Protein AF-A0A6N6KJ62-F1 (afdb_monomer_lite)

Radius of gyration: 20.02 Å; chains: 1; bounding box: 54×39×47 Å

Sequence (196 aa):
MNAKNGNTGNAIDALVLQYESSAKNGKTLFFDENSFLQLIDFYQHEEQLEKAIEVADQAIERYLFSTDFYLRKAELLIDAGKEKAALQTLDQTESFAPGQLDIVLLKAEALTYMDKGSEALELLWEATSVANKSELGNLYLVESLVYEFNQDYEKMFQVLKHAVILDPKNDEILERTWWRWNCPENTNKASLYTKR

Foldseek 3Di:
DDDDPPPVVVVLVVLVVVVVVCVVPVDDDDDDPVSLVSQLVVCVVVVVLVVSLVSLVVSCVVVVLPLVSLLSNLVSCLVVVNLVVSLVSLVVNCVRVNDDLSSLLSNLSSCLSVVNLVVSVVSLVVQVVVDDLVSLLSSLLSNLVSCVSVVVLVVSQVSLVSSCVSPVPPVSSVVSNVCSCPPPVCVVVVVVVVPD

Secondary structure (DSSP, 8-state):
---SHHHHHHHHHHHHHHHHHHHHHT------HHHHHHHHHHHHHTT-HHHHHHHHHHHHHHSTT-HHHHHHHHHHHHHTT-HHHHHHHHHHHHHHSTT-HHHHHHHHHHHHHTT-HHHHHHHHHHHHTT--HHHHHHHHHHHHHHHHHTT-HHHHHHHHHHHHHH-TT-HHHHHHHHHHHHSHHHHHHHHHHS--

pLDDT: mean 84.03, std 15.83, range [36.34, 97.94]

Structure (mmCIF, N/CA/C/O backbone):
data_AF-A0A6N6KJ62-F1
#
_entry.id   AF-A0A6N6KJ62-F1
#
loop_
_atom_site.group_PDB
_atom_site.id
_atom_site.type_symbol
_atom_site.label_atom_id
_atom_site.label_alt_id
_atom_site.label_comp_id
_atom_site.label_asym_id
_atom_site.label_entity_id
_atom_site.label_seq_id
_atom_site.pdbx_PDB_ins_code
_atom_site.Cartn_x
_atom_site.Cartn_y
_atom_site.Cartn_z
_atom_site.occupancy
_atom_site.B_iso_or_equiv
_atom_site.auth_seq_id
_atom_site.auth_comp_id
_atom_site.auth_asym_id
_atom_site.auth_atom_id
_atom_site.pdbx_PDB_model_num
ATOM 1 N N . MET A 1 1 ? 21.725 -14.989 23.576 1.00 36.34 1 MET A N 1
ATOM 2 C CA . MET A 1 1 ? 21.227 -13.721 24.150 1.00 36.34 1 MET A CA 1
ATOM 3 C C . MET A 1 1 ? 19.858 -13.454 23.537 1.00 36.34 1 MET A C 1
ATOM 5 O O . MET A 1 1 ? 19.816 -13.024 22.401 1.00 36.34 1 MET A O 1
ATOM 9 N N . ASN A 1 2 ? 18.762 -13.793 24.222 1.00 39.59 2 ASN A N 1
ATOM 10 C CA . ASN A 1 2 ? 17.396 -13.518 23.755 1.00 39.59 2 ASN A CA 1
ATOM 11 C C . ASN A 1 2 ? 16.552 -13.122 24.970 1.00 39.59 2 ASN A C 1
ATOM 13 O O . ASN A 1 2 ? 16.065 -13.975 25.701 1.00 39.59 2 ASN A O 1
ATOM 17 N N . ALA A 1 3 ? 16.472 -11.818 25.232 1.00 39.12 3 ALA A N 1
ATOM 18 C CA . ALA A 1 3 ? 15.714 -11.249 26.348 1.00 39.12 3 ALA A CA 1
ATOM 19 C C . ALA A 1 3 ? 15.009 -9.937 25.953 1.00 39.12 3 ALA A C 1
ATOM 21 O O . ALA A 1 3 ? 14.819 -9.064 26.792 1.00 39.12 3 ALA A O 1
ATOM 22 N N . LYS A 1 4 ? 14.650 -9.770 24.669 1.00 44.81 4 LYS A N 1
ATOM 23 C CA . LYS A 1 4 ? 13.866 -8.612 24.199 1.00 44.81 4 LYS A CA 1
ATOM 24 C C . LYS A 1 4 ? 12.448 -8.947 23.714 1.00 44.81 4 LYS A C 1
ATOM 26 O O . LYS A 1 4 ? 11.602 -8.068 23.783 1.00 44.81 4 LYS A O 1
ATOM 31 N N . ASN A 1 5 ? 12.142 -10.200 23.364 1.00 45.00 5 ASN A N 1
ATOM 32 C CA . ASN A 1 5 ? 10.816 -10.560 22.826 1.00 45.00 5 ASN A CA 1
ATOM 33 C C . ASN A 1 5 ? 9.723 -10.811 23.881 1.00 45.00 5 ASN A C 1
ATOM 35 O O . ASN A 1 5 ? 8.564 -10.961 23.522 1.00 45.00 5 ASN A O 1
ATOM 39 N N . GLY A 1 6 ? 10.053 -10.851 25.176 1.00 41.66 6 GLY A N 1
ATOM 40 C CA . GLY A 1 6 ? 9.065 -11.139 26.229 1.00 41.66 6 GLY A CA 1
ATOM 41 C C . GLY A 1 6 ? 8.271 -9.927 26.732 1.00 41.66 6 GLY A C 1
ATOM 42 O O . GLY A 1 6 ? 7.256 -10.107 27.395 1.00 41.66 6 GLY A O 1
ATOM 43 N N . ASN A 1 7 ? 8.729 -8.699 26.459 1.00 53.38 7 ASN A N 1
ATOM 44 C CA . ASN A 1 7 ? 8.107 -7.487 27.010 1.00 53.38 7 ASN A CA 1
ATOM 45 C C . ASN A 1 7 ? 7.198 -6.770 26.001 1.00 53.38 7 ASN A C 1
ATOM 47 O O . ASN A 1 7 ? 6.188 -6.197 26.388 1.00 53.38 7 ASN A O 1
ATOM 51 N N . THR A 1 8 ? 7.531 -6.821 24.709 1.00 57.25 8 THR A N 1
ATOM 52 C CA . THR A 1 8 ? 6.726 -6.221 23.634 1.00 57.25 8 THR A CA 1
ATOM 53 C C . THR A 1 8 ? 5.498 -7.058 23.285 1.00 57.25 8 THR A C 1
ATOM 55 O O . THR A 1 8 ? 4.434 -6.476 23.118 1.00 57.25 8 THR A O 1
ATOM 58 N N . GLY A 1 9 ? 5.605 -8.396 23.273 1.00 62.22 9 GLY A N 1
ATOM 59 C CA . GLY A 1 9 ? 4.457 -9.296 23.060 1.00 62.22 9 GLY A CA 1
ATOM 60 C C . GLY A 1 9 ? 3.343 -9.084 24.091 1.00 62.22 9 GLY A C 1
ATOM 61 O O . GLY A 1 9 ? 2.203 -8.817 23.743 1.00 62.22 9 GLY A O 1
ATOM 62 N N . ASN A 1 10 ? 3.701 -9.025 25.377 1.00 72.62 10 ASN A N 1
ATOM 63 C CA . ASN A 1 10 ? 2.729 -8.749 26.441 1.00 72.62 10 ASN A CA 1
ATOM 64 C C . ASN A 1 10 ? 2.096 -7.346 26.351 1.00 72.62 10 ASN A C 1
ATOM 66 O O . ASN A 1 10 ? 0.983 -7.145 26.834 1.00 72.62 10 ASN A O 1
ATOM 70 N N . ALA A 1 11 ? 2.806 -6.364 25.785 1.00 81.06 11 ALA A N 1
ATOM 71 C CA . ALA A 1 11 ? 2.300 -5.000 25.651 1.00 81.06 11 ALA A CA 1
ATOM 72 C C . ALA A 1 11 ? 1.290 -4.876 24.501 1.00 81.06 11 ALA A C 1
ATOM 74 O O . ALA A 1 11 ? 0.258 -4.230 24.684 1.00 81.06 11 ALA A O 1
ATOM 75 N N . ILE A 1 12 ? 1.552 -5.523 23.356 1.00 87.44 12 ILE A N 1
ATOM 76 C CA . ILE A 1 12 ? 0.602 -5.538 22.238 1.00 87.44 12 ILE A CA 1
ATOM 77 C C . ILE A 1 12 ? -0.649 -6.350 22.585 1.00 87.44 12 ILE A C 1
ATOM 79 O O . ILE A 1 12 ? -1.754 -5.876 22.344 1.00 87.44 12 ILE A O 1
ATOM 83 N N . ASP A 1 13 ? -0.507 -7.485 23.276 1.00 87.12 13 ASP A N 1
ATOM 84 C CA . ASP A 1 13 ? -1.650 -8.294 23.717 1.00 87.12 13 ASP A CA 1
ATOM 85 C C . ASP A 1 13 ? -2.581 -7.501 24.648 1.00 87.12 13 ASP A C 1
ATOM 87 O O . ASP A 1 13 ? -3.808 -7.543 24.520 1.00 87.12 13 ASP A O 1
ATOM 91 N N . ALA A 1 14 ? -2.007 -6.724 25.575 1.00 87.44 14 ALA A N 1
ATOM 92 C CA . ALA A 1 14 ? -2.778 -5.845 26.449 1.00 87.44 14 ALA A CA 1
ATOM 93 C C . ALA A 1 14 ? -3.513 -4.748 25.661 1.00 87.44 14 ALA A C 1
ATOM 95 O O . ALA A 1 14 ? -4.670 -4.445 25.966 1.00 87.44 14 ALA A O 1
ATOM 96 N N . LEU A 1 15 ? -2.863 -4.181 24.639 1.00 87.31 15 LEU A N 1
ATOM 97 C CA . LEU A 1 15 ? -3.441 -3.153 23.777 1.00 87.31 15 LEU A CA 1
ATOM 98 C C . LEU A 1 15 ? -4.599 -3.704 22.933 1.00 87.31 15 LEU A C 1
ATOM 100 O O . LEU A 1 15 ? -5.655 -3.076 22.857 1.00 87.31 15 LEU A O 1
ATOM 104 N N . VAL A 1 16 ? -4.442 -4.903 22.370 1.00 89.19 16 VAL A N 1
ATOM 105 C CA . VAL A 1 16 ? -5.483 -5.609 21.609 1.00 89.19 16 VAL A CA 1
ATOM 106 C C . VAL A 1 16 ? -6.683 -5.919 22.502 1.00 89.19 16 VAL A C 1
ATOM 108 O O . VAL A 1 16 ? -7.815 -5.585 22.152 1.00 89.19 16 VAL A O 1
ATOM 111 N N . LEU A 1 17 ? -6.458 -6.467 23.702 1.00 87.12 17 LEU A N 1
ATOM 112 C CA . LEU A 1 17 ? -7.532 -6.725 24.668 1.00 87.12 17 LEU A CA 1
ATOM 113 C C . LEU A 1 17 ? -8.275 -5.445 25.061 1.00 87.12 17 LEU A C 1
ATOM 115 O O . LEU A 1 17 ? -9.504 -5.448 25.198 1.00 87.12 17 LEU A O 1
ATOM 119 N N . GLN A 1 18 ? -7.540 -4.347 25.248 1.00 86.38 18 GLN A N 1
ATOM 120 C CA . GLN A 1 18 ? -8.117 -3.043 25.543 1.00 86.38 18 GLN A CA 1
ATOM 121 C C . GLN A 1 18 ? -8.971 -2.543 24.372 1.00 86.38 18 GLN A C 1
ATOM 123 O O . GLN A 1 18 ? -10.106 -2.119 24.601 1.00 86.38 18 GLN A O 1
ATOM 128 N N . TYR A 1 19 ? -8.465 -2.652 23.142 1.00 86.81 19 TYR A N 1
ATOM 129 C CA . TYR A 1 19 ? -9.161 -2.270 21.916 1.00 86.81 19 TYR A CA 1
ATOM 130 C C . TYR A 1 19 ? -10.463 -3.059 21.717 1.00 86.81 19 TYR A C 1
ATOM 132 O O . TYR A 1 19 ? -11.542 -2.464 21.608 1.00 86.81 19 TYR A O 1
ATOM 140 N N . GLU A 1 20 ? -10.404 -4.392 21.783 1.00 85.94 20 GLU A N 1
ATOM 141 C CA . GLU A 1 20 ? -11.585 -5.252 21.644 1.00 85.94 20 GLU A CA 1
ATOM 142 C C . GLU A 1 20 ? -12.624 -4.985 22.745 1.00 85.94 20 GLU A C 1
ATOM 144 O O . GLU A 1 20 ? -13.837 -5.029 22.511 1.00 85.94 20 GLU A O 1
ATOM 149 N N . SER A 1 21 ? -12.159 -4.667 23.956 1.00 84.62 21 SER A N 1
ATOM 150 C CA . SER A 1 21 ? -13.029 -4.305 25.076 1.00 84.62 21 SER A CA 1
ATOM 151 C C . SER A 1 21 ? -13.692 -2.940 24.882 1.00 84.62 21 SER A C 1
ATOM 153 O O . SER A 1 21 ? -14.857 -2.786 25.260 1.00 84.62 21 SER A O 1
ATOM 155 N N . SER A 1 22 ? -13.005 -1.945 24.306 1.00 80.19 22 SER A N 1
ATOM 156 C CA . SER A 1 22 ? -13.632 -0.659 23.957 1.00 80.19 22 SER A CA 1
ATOM 157 C C . SER A 1 22 ? -14.668 -0.801 22.858 1.00 80.19 22 SER A C 1
ATOM 159 O O . SER A 1 22 ? -15.766 -0.264 23.014 1.00 80.19 22 SER A O 1
ATOM 161 N N . ALA A 1 23 ? -14.357 -1.565 21.808 1.00 72.81 23 ALA A N 1
ATOM 162 C CA . ALA A 1 23 ? -15.266 -1.795 20.691 1.00 72.81 23 ALA A CA 1
ATOM 163 C C . ALA A 1 23 ? -16.578 -2.446 21.166 1.00 72.81 23 ALA A C 1
ATOM 165 O O . ALA A 1 23 ? -17.663 -2.019 20.781 1.00 72.81 23 ALA A O 1
ATOM 166 N N . LYS A 1 24 ? -16.498 -3.418 22.089 1.00 72.94 24 LYS A N 1
ATOM 167 C CA . LYS A 1 24 ? -17.677 -4.100 22.656 1.00 72.94 24 LYS A CA 1
ATOM 168 C C . LYS A 1 24 ? -18.489 -3.248 23.632 1.00 72.94 24 LYS A C 1
ATOM 170 O O . LYS A 1 24 ? -19.704 -3.401 23.705 1.00 72.94 24 LYS A O 1
ATOM 175 N N . ASN A 1 25 ? -17.836 -2.384 24.410 1.00 66.12 25 ASN A N 1
ATOM 176 C CA . ASN A 1 25 ? -18.491 -1.639 25.491 1.00 66.12 25 ASN A CA 1
ATOM 177 C C . ASN A 1 25 ? -18.915 -0.214 25.098 1.00 66.12 25 ASN A C 1
ATOM 179 O O . ASN A 1 25 ? -19.456 0.501 25.942 1.00 66.12 25 ASN A O 1
ATOM 183 N N . GLY A 1 26 ? -18.632 0.225 23.864 1.00 59.97 26 GLY A N 1
ATOM 184 C CA . GLY A 1 26 ? -18.934 1.581 23.388 1.00 59.97 26 GLY A CA 1
ATOM 185 C C . GLY A 1 26 ? -18.231 2.687 24.185 1.00 59.97 26 GLY A C 1
ATOM 186 O O . GLY A 1 26 ? -18.656 3.841 24.156 1.00 59.97 26 GLY A O 1
ATOM 187 N N . LYS A 1 27 ? -17.181 2.350 24.947 1.00 58.91 27 LYS A N 1
ATOM 188 C CA . LYS A 1 27 ? -16.389 3.330 25.695 1.00 58.91 27 LYS A CA 1
ATOM 189 C C . LYS A 1 27 ? -15.360 3.943 24.758 1.00 58.91 27 LYS A C 1
ATOM 191 O O . LYS A 1 27 ? -14.507 3.229 24.242 1.00 58.91 27 LYS A O 1
ATOM 196 N N . THR A 1 28 ? -15.405 5.264 24.610 1.00 56.22 28 THR A N 1
ATOM 197 C CA . THR A 1 28 ? -14.386 6.043 23.902 1.00 56.22 28 THR A CA 1
ATOM 198 C C . THR A 1 28 ? -13.072 5.965 24.680 1.00 56.22 28 THR A C 1
ATOM 200 O O . THR A 1 28 ? -12.855 6.710 25.636 1.00 56.22 28 THR A O 1
ATOM 203 N N . LEU A 1 29 ? -12.216 5.009 24.326 1.00 62.75 29 LEU A N 1
ATOM 204 C CA . LEU A 1 29 ? -10.832 4.994 24.780 1.00 62.75 29 LEU A CA 1
ATOM 205 C C . LEU A 1 29 ? -10.019 5.888 23.848 1.00 62.75 29 LEU A C 1
ATOM 207 O O . LEU A 1 29 ? -10.140 5.815 22.628 1.00 62.75 29 LEU A O 1
ATOM 211 N N . PHE A 1 30 ? -9.225 6.771 24.446 1.00 69.38 30 PHE A N 1
ATOM 212 C CA . PHE A 1 30 ? -8.303 7.623 23.712 1.00 69.38 30 PHE A CA 1
ATOM 213 C C . PHE A 1 30 ? -7.034 6.819 23.446 1.00 69.38 30 PHE A C 1
ATOM 215 O O . PHE A 1 30 ? -6.177 6.713 24.321 1.00 69.38 30 PHE A O 1
ATOM 222 N N . PHE A 1 31 ? -6.956 6.223 22.262 1.00 82.88 31 PHE A N 1
ATOM 223 C CA . PHE A 1 31 ? -5.707 5.694 21.729 1.00 82.88 31 PHE A CA 1
ATOM 224 C C . PHE A 1 31 ? -4.908 6.844 21.114 1.00 82.88 31 PHE A C 1
ATOM 226 O O . PHE A 1 31 ? -5.491 7.762 20.529 1.00 82.88 31 PHE A O 1
ATOM 233 N N . ASP A 1 32 ? -3.593 6.824 21.310 1.00 88.12 32 ASP A N 1
ATOM 234 C CA . ASP A 1 32 ? -2.677 7.719 20.610 1.00 88.12 32 ASP A CA 1
ATOM 235 C C . ASP A 1 32 ? -2.346 7.170 19.213 1.00 88.12 32 ASP A C 1
ATOM 237 O O . ASP A 1 32 ? -2.700 6.040 18.868 1.00 88.12 32 ASP A O 1
ATOM 241 N N . GLU A 1 33 ? -1.668 7.975 18.393 1.00 89.00 33 GLU A N 1
ATOM 242 C CA . GLU A 1 33 ? -1.335 7.593 17.016 1.00 89.00 33 GLU A CA 1
ATOM 243 C C . GLU A 1 33 ? -0.492 6.311 16.969 1.00 89.00 33 GLU A C 1
ATOM 245 O O . GLU A 1 33 ? -0.770 5.410 16.181 1.00 89.00 33 GLU A O 1
ATOM 250 N N . ASN A 1 34 ? 0.481 6.180 17.876 1.00 90.69 34 ASN A N 1
ATOM 251 C CA . ASN A 1 34 ? 1.342 5.002 17.948 1.00 90.69 34 ASN A CA 1
ATOM 252 C C . ASN A 1 34 ? 0.564 3.729 18.317 1.00 90.69 34 ASN A C 1
ATOM 254 O O . ASN A 1 34 ? 0.848 2.668 17.770 1.00 90.69 34 ASN A O 1
ATOM 258 N N . SER A 1 35 ? -0.427 3.816 19.208 1.00 91.44 35 SER A N 1
ATOM 259 C CA . SER A 1 35 ? -1.291 2.678 19.541 1.00 91.44 35 SER A CA 1
ATOM 260 C C . SER A 1 35 ? -2.099 2.210 18.334 1.00 91.44 35 SER A C 1
ATOM 262 O O . SER A 1 35 ? -2.229 1.008 18.119 1.00 91.44 35 SER A O 1
ATOM 264 N N . PHE A 1 36 ? -2.623 3.140 17.528 1.00 92.75 36 PHE A N 1
ATOM 265 C CA . PHE A 1 36 ? -3.330 2.782 16.297 1.00 92.75 36 PHE A CA 1
ATOM 266 C C . PHE A 1 36 ? -2.407 2.090 15.295 1.00 92.75 36 PHE A C 1
ATOM 268 O O . PHE A 1 36 ? -2.780 1.045 14.771 1.00 92.75 36 PHE A O 1
ATOM 275 N N . LEU A 1 37 ? -1.198 2.617 15.080 1.00 92.44 37 LEU A N 1
ATOM 276 C CA . LEU A 1 37 ? -0.212 1.987 14.196 1.00 92.44 37 LEU A CA 1
ATOM 277 C C . LEU A 1 37 ? 0.152 0.575 14.674 1.00 92.44 37 LEU A C 1
ATOM 279 O O . LEU A 1 37 ? 0.114 -0.364 13.892 1.00 92.44 37 LEU A O 1
ATOM 283 N N . GLN A 1 38 ? 0.397 0.397 15.974 1.00 93.00 38 GLN A N 1
ATOM 284 C CA . GLN A 1 38 ? 0.694 -0.918 16.548 1.00 93.00 38 GLN A CA 1
ATOM 285 C C . GLN A 1 38 ? -0.454 -1.920 16.381 1.00 93.00 38 GLN A C 1
ATOM 287 O O . GLN A 1 38 ? -0.207 -3.097 16.131 1.00 93.00 38 GLN A O 1
ATOM 292 N N . LEU A 1 39 ? -1.703 -1.471 16.529 1.00 93.00 39 LEU A N 1
ATOM 293 C CA . LEU A 1 39 ? -2.877 -2.312 16.304 1.00 93.00 39 LEU A CA 1
ATOM 294 C C . LEU A 1 39 ? -3.030 -2.684 14.825 1.00 93.00 39 LEU A C 1
ATOM 296 O O . LEU A 1 39 ? -3.333 -3.838 14.534 1.00 93.00 39 LEU A O 1
ATOM 300 N N . ILE A 1 40 ? -2.805 -1.737 13.909 1.00 94.50 40 ILE A N 1
ATOM 301 C CA . ILE A 1 40 ? -2.810 -1.991 12.462 1.00 94.50 40 ILE A CA 1
ATOM 302 C C . ILE A 1 40 ? -1.764 -3.053 12.116 1.00 94.50 40 ILE A C 1
ATOM 304 O O . ILE A 1 40 ? -2.127 -4.090 11.562 1.00 94.50 40 ILE A O 1
ATOM 308 N N . ASP A 1 41 ? -0.510 -2.834 12.519 1.00 93.94 41 ASP A N 1
ATOM 309 C CA . ASP A 1 41 ? 0.603 -3.748 12.249 1.00 93.94 41 ASP A CA 1
ATOM 310 C C . ASP A 1 41 ? 0.324 -5.149 12.823 1.00 93.94 41 ASP A C 1
ATOM 312 O O . ASP A 1 41 ? 0.597 -6.161 12.179 1.00 93.94 41 ASP A O 1
ATOM 316 N N . PHE A 1 42 ? -0.265 -5.226 14.024 1.00 94.25 42 PHE A N 1
ATOM 317 C CA . PHE A 1 42 ? -0.645 -6.493 14.650 1.00 94.25 42 PHE A CA 1
ATOM 318 C C . PHE A 1 42 ? -1.704 -7.246 13.838 1.00 94.25 42 PHE A C 1
ATOM 320 O O . PHE A 1 42 ? -1.513 -8.418 13.521 1.00 94.25 42 PHE A O 1
ATOM 327 N N . TYR A 1 43 ? -2.817 -6.597 13.483 1.00 93.75 43 TYR A N 1
ATOM 328 C CA . TYR A 1 43 ? -3.873 -7.270 12.724 1.00 93.75 43 TYR A CA 1
ATOM 329 C C . TYR A 1 43 ? -3.440 -7.613 11.299 1.00 93.75 43 TYR A C 1
ATOM 331 O O . TYR A 1 43 ? -3.879 -8.637 10.781 1.00 93.75 43 TYR A O 1
ATOM 339 N N . GLN A 1 44 ? -2.569 -6.807 10.685 1.00 93.06 44 GLN A N 1
ATOM 340 C CA . GLN A 1 44 ? -1.963 -7.132 9.395 1.00 93.06 44 GLN A CA 1
ATOM 341 C C . GLN A 1 44 ? -1.071 -8.374 9.505 1.00 93.06 44 GLN A C 1
ATOM 343 O O . GLN A 1 44 ? -1.192 -9.282 8.687 1.00 93.06 44 GLN A O 1
ATOM 348 N N . HIS A 1 45 ? -0.230 -8.460 10.543 1.00 93.25 45 HIS A N 1
ATOM 349 C CA . HIS A 1 45 ? 0.632 -9.622 10.779 1.00 93.25 45 HIS A CA 1
ATOM 350 C C . HIS A 1 45 ? -0.158 -10.914 11.033 1.00 93.25 45 HIS A C 1
ATOM 352 O O . HIS A 1 45 ? 0.252 -11.984 10.594 1.00 93.25 45 HIS A O 1
ATOM 358 N N . GLU A 1 46 ? -1.308 -10.812 11.701 1.00 92.81 46 GLU A N 1
ATOM 359 C CA . GLU A 1 46 ? -2.233 -11.927 11.943 1.00 92.81 46 GLU A CA 1
ATOM 360 C C . GLU A 1 46 ? -3.154 -12.231 10.739 1.00 92.81 46 GLU A C 1
ATOM 362 O O . GLU A 1 46 ? -4.129 -12.970 10.890 1.00 92.81 46 GLU A O 1
ATOM 367 N N . GLU A 1 47 ? -2.894 -11.639 9.564 1.00 92.56 47 GLU A N 1
ATOM 368 C CA . GLU A 1 47 ? -3.682 -11.770 8.323 1.00 92.56 47 GLU A CA 1
ATOM 369 C C . GLU A 1 47 ? -5.172 -11.382 8.476 1.00 92.56 47 GLU A C 1
ATOM 371 O O . GLU A 1 47 ? -6.030 -11.741 7.669 1.00 92.56 47 GLU A O 1
ATOM 376 N N . GLN A 1 48 ? -5.509 -10.601 9.506 1.00 94.50 48 GLN A N 1
ATOM 377 C CA . GLN A 1 48 ? -6.859 -10.101 9.780 1.00 94.50 48 GLN A CA 1
ATOM 378 C C . GLN A 1 48 ? -7.067 -8.733 9.118 1.00 94.50 48 GLN A C 1
ATOM 380 O O . GLN A 1 48 ? -7.336 -7.732 9.790 1.00 94.50 48 GLN A O 1
ATOM 385 N N . LEU A 1 49 ? -6.959 -8.696 7.787 1.00 94.44 49 LEU A N 1
ATOM 386 C CA . LEU A 1 49 ? -6.962 -7.461 6.993 1.00 94.44 49 LEU A CA 1
ATOM 387 C C . LEU A 1 49 ? -8.218 -6.607 7.209 1.00 94.44 49 LEU A C 1
ATOM 389 O O . LEU A 1 49 ? -8.111 -5.395 7.372 1.00 94.44 49 LEU A O 1
ATOM 393 N N . GLU A 1 50 ? -9.407 -7.210 7.290 1.00 95.12 50 GLU A N 1
ATOM 394 C CA . GLU A 1 50 ? -10.645 -6.473 7.579 1.00 95.12 50 GLU A CA 1
ATOM 395 C C . GLU A 1 50 ? -10.572 -5.709 8.904 1.00 95.12 50 GLU A C 1
ATOM 397 O O . GLU A 1 50 ? -10.961 -4.544 8.957 1.00 95.12 50 GLU A O 1
ATOM 402 N N . LYS A 1 51 ? -10.031 -6.329 9.961 1.00 93.69 51 LYS A N 1
ATOM 403 C CA . LYS A 1 51 ? -9.877 -5.658 11.257 1.00 93.69 51 LYS A CA 1
ATOM 404 C C . LYS A 1 51 ? -8.818 -4.567 11.200 1.00 93.69 51 LYS A C 1
ATOM 406 O O . LYS A 1 51 ? -9.018 -3.509 11.785 1.00 93.69 51 LYS A O 1
ATOM 411 N N . ALA A 1 52 ? -7.711 -4.800 10.497 1.00 96.06 52 ALA A N 1
ATOM 412 C CA . ALA A 1 52 ? -6.683 -3.782 10.312 1.00 96.06 52 ALA A CA 1
ATOM 413 C C . ALA A 1 52 ? -7.260 -2.536 9.610 1.00 96.06 52 ALA A C 1
ATOM 415 O O . ALA A 1 52 ? -7.009 -1.411 10.042 1.00 96.06 52 ALA A O 1
ATOM 416 N N . ILE A 1 53 ? -8.109 -2.737 8.594 1.00 96.38 53 ILE A N 1
ATOM 417 C CA . ILE A 1 53 ? -8.821 -1.655 7.897 1.00 96.38 53 ILE A CA 1
ATOM 418 C C . ILE A 1 53 ? -9.788 -0.936 8.848 1.00 96.38 53 ILE A C 1
ATOM 420 O O . ILE A 1 53 ? -9.797 0.291 8.872 1.00 96.38 53 ILE A O 1
ATOM 424 N N . GLU A 1 54 ? -10.551 -1.661 9.674 1.00 94.19 54 GLU A N 1
ATOM 425 C CA . GLU A 1 54 ? -11.439 -1.054 10.681 1.00 94.19 54 GLU A CA 1
ATOM 426 C C . GLU A 1 54 ? -10.673 -0.190 11.698 1.00 94.19 54 GLU A C 1
ATOM 428 O O . GLU A 1 54 ? -11.133 0.890 12.077 1.00 94.19 54 GLU A O 1
ATOM 433 N N . VAL A 1 55 ? -9.494 -0.641 12.139 1.00 93.69 55 VAL A N 1
ATOM 434 C CA . VAL A 1 55 ? -8.619 0.139 13.026 1.00 93.69 55 VAL A CA 1
ATOM 435 C C . VAL A 1 55 ? -8.114 1.394 12.312 1.00 93.69 55 VAL A C 1
ATOM 437 O O . VAL A 1 55 ? -8.140 2.474 12.904 1.00 93.69 55 VAL A O 1
ATOM 440 N N . ALA A 1 56 ? -7.694 1.277 11.050 1.00 94.75 56 ALA A N 1
ATOM 441 C CA . ALA A 1 56 ? -7.245 2.414 10.252 1.00 94.75 56 ALA A CA 1
ATOM 442 C C . ALA A 1 56 ? -8.371 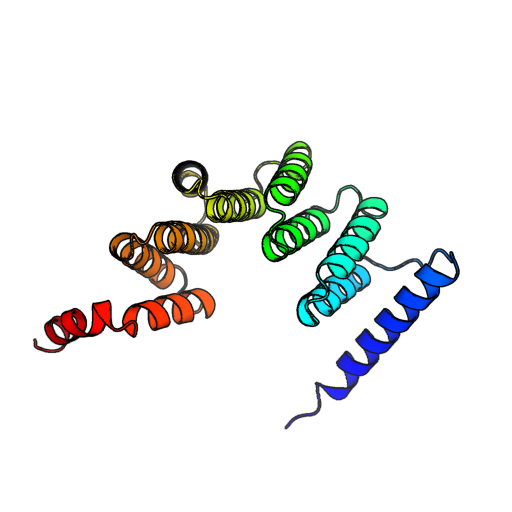3.437 10.020 1.00 94.75 56 ALA A C 1
ATOM 444 O O . ALA A 1 56 ? -8.139 4.638 10.144 1.00 94.75 56 ALA A O 1
ATOM 445 N N . ASP A 1 57 ? -9.603 2.986 9.778 1.00 94.31 57 ASP A N 1
ATOM 446 C CA . ASP A 1 57 ? -10.777 3.857 9.661 1.00 94.31 57 ASP A CA 1
ATOM 447 C C . ASP A 1 57 ? -11.038 4.641 10.954 1.00 94.31 57 ASP A C 1
ATOM 449 O O . ASP A 1 57 ? -11.211 5.860 10.918 1.00 94.31 57 ASP A O 1
ATOM 453 N N . GLN A 1 58 ? -10.976 3.977 12.112 1.00 91.94 58 GLN A N 1
ATOM 454 C CA . GLN A 1 58 ? -11.112 4.648 13.410 1.00 91.94 58 GLN A CA 1
ATOM 455 C C . GLN A 1 58 ? -9.976 5.645 13.673 1.00 91.94 58 GLN A C 1
ATOM 457 O O . GLN A 1 58 ? -10.204 6.718 14.243 1.00 91.94 58 GLN A O 1
ATOM 462 N N . ALA A 1 59 ? -8.753 5.318 13.248 1.00 91.75 59 ALA A N 1
ATOM 463 C CA . ALA A 1 59 ? -7.622 6.230 13.336 1.00 91.75 59 ALA A CA 1
ATOM 464 C C . ALA A 1 59 ? -7.845 7.472 12.459 1.00 91.75 59 ALA A C 1
ATOM 466 O O . ALA A 1 59 ? -7.642 8.588 12.931 1.00 91.75 59 ALA A O 1
ATOM 467 N N . ILE A 1 60 ? -8.348 7.307 11.231 1.00 93.12 60 ILE A N 1
ATOM 468 C CA . ILE A 1 60 ? -8.677 8.407 10.310 1.00 93.12 60 ILE A CA 1
ATOM 469 C C . ILE A 1 60 ? -9.792 9.297 10.872 1.00 93.12 60 ILE A C 1
ATOM 471 O O . ILE A 1 60 ? -9.675 10.521 10.828 1.00 93.12 60 ILE A O 1
ATOM 475 N N . GLU A 1 61 ? -10.849 8.725 11.455 1.00 91.44 61 GLU A N 1
ATOM 476 C CA . GLU A 1 61 ? -11.918 9.507 12.098 1.00 91.44 61 GLU A CA 1
ATOM 477 C C . GLU A 1 61 ? -11.378 10.414 13.213 1.00 91.44 61 GLU A C 1
ATOM 479 O O . GLU A 1 61 ? -11.879 11.523 13.436 1.00 91.44 61 GLU A O 1
ATOM 484 N N . ARG A 1 62 ? -10.334 9.958 13.914 1.00 88.81 62 ARG A N 1
ATOM 485 C CA . ARG A 1 62 ? -9.703 10.706 15.002 1.00 88.81 62 ARG A CA 1
ATOM 486 C C . ARG A 1 62 ? -8.641 11.692 14.514 1.00 88.81 62 ARG A C 1
ATOM 488 O O . ARG A 1 62 ? -8.562 12.802 15.048 1.00 88.81 62 ARG A O 1
ATOM 495 N N . TYR A 1 63 ? -7.851 11.283 13.529 1.00 89.06 63 TYR A N 1
ATOM 496 C CA . TYR A 1 63 ? -6.672 11.958 12.993 1.00 89.06 63 TYR A CA 1
ATOM 497 C C . TYR A 1 63 ? -6.861 12.250 11.499 1.00 89.06 63 TYR A C 1
ATOM 499 O O . TYR A 1 63 ? -6.070 11.837 10.657 1.00 89.06 63 TYR A O 1
ATOM 507 N N . LEU A 1 64 ? -7.913 13.013 11.187 1.00 85.88 64 LEU A N 1
ATOM 508 C CA . LEU A 1 64 ? -8.429 13.278 9.833 1.00 85.88 64 LEU A CA 1
ATOM 509 C C . LEU A 1 64 ? -7.393 13.722 8.789 1.00 85.88 64 LEU A C 1
ATOM 511 O O . LEU A 1 64 ? -7.628 13.524 7.599 1.00 85.88 64 LEU A O 1
ATOM 515 N N . PHE A 1 65 ? -6.285 14.328 9.219 1.00 83.81 65 PHE A N 1
ATOM 516 C CA . PHE A 1 65 ? -5.234 14.874 8.352 1.00 83.81 65 PHE A CA 1
ATOM 517 C C . PHE A 1 65 ? -3.889 14.148 8.475 1.00 83.81 65 PHE A C 1
ATOM 519 O O . PHE A 1 65 ? -2.904 14.611 7.906 1.00 83.81 65 PHE A O 1
ATOM 526 N N . SER A 1 66 ? -3.817 13.049 9.228 1.00 89.50 66 SER A N 1
ATOM 527 C CA . SER A 1 66 ? -2.603 12.236 9.281 1.00 89.50 66 SER A CA 1
ATOM 528 C C . SER A 1 66 ? -2.542 11.355 8.039 1.00 89.50 66 SER A C 1
ATOM 530 O O . SER A 1 66 ? -3.305 10.397 7.920 1.00 89.50 66 SER A O 1
ATOM 532 N N . THR A 1 67 ? -1.661 11.706 7.098 1.00 91.25 67 THR A N 1
ATOM 533 C CA . THR A 1 67 ? -1.448 10.955 5.851 1.00 91.25 67 THR A CA 1
ATOM 534 C C . THR A 1 67 ? -1.127 9.488 6.131 1.00 91.25 67 THR A C 1
ATOM 536 O O . THR A 1 67 ? -1.643 8.615 5.438 1.00 91.25 67 THR A O 1
ATOM 539 N N . ASP A 1 68 ? -0.346 9.220 7.177 1.00 92.12 68 ASP A N 1
ATOM 540 C CA . ASP A 1 68 ? 0.150 7.889 7.523 1.00 92.12 68 ASP A CA 1
ATOM 541 C C . ASP A 1 68 ? -0.990 6.869 7.647 1.00 92.12 68 ASP A C 1
ATOM 543 O O . ASP A 1 68 ? -0.906 5.781 7.085 1.00 92.12 68 ASP A O 1
ATOM 547 N N . PHE A 1 69 ? -2.109 7.225 8.292 1.00 95.00 69 PHE A N 1
ATOM 548 C CA . PHE A 1 69 ? -3.247 6.306 8.418 1.00 95.00 69 PHE A CA 1
ATOM 549 C C . PHE A 1 69 ? -3.956 6.032 7.092 1.00 95.00 69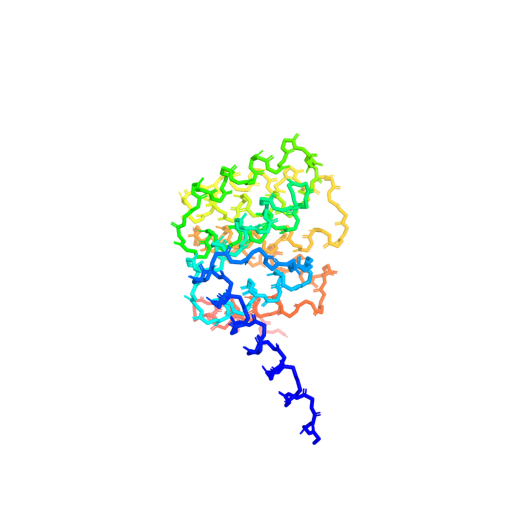 PHE A C 1
ATOM 551 O O . PHE A 1 69 ? -4.441 4.921 6.880 1.00 95.00 69 PHE A O 1
ATOM 558 N N . TYR A 1 70 ? -4.002 7.008 6.183 1.00 95.94 70 TYR A N 1
ATOM 559 C CA . TYR A 1 70 ? -4.557 6.776 4.851 1.00 95.94 70 TYR A CA 1
ATOM 560 C C . TYR A 1 70 ? -3.640 5.898 3.997 1.00 95.94 70 TYR A C 1
ATOM 562 O O . TYR A 1 70 ? -4.147 5.031 3.290 1.00 95.94 70 TYR A O 1
ATOM 570 N N . LEU A 1 71 ? -2.317 6.088 4.083 1.00 96.12 71 LEU A N 1
ATOM 571 C CA . LEU A 1 71 ? -1.338 5.240 3.393 1.00 96.12 71 LEU A CA 1
ATOM 572 C C . LEU A 1 71 ? -1.422 3.801 3.907 1.00 96.12 71 LEU A C 1
ATOM 574 O O . LEU A 1 71 ? -1.614 2.887 3.111 1.00 96.12 71 LEU A O 1
ATOM 578 N N . ARG A 1 72 ? -1.437 3.608 5.235 1.00 96.31 72 ARG A N 1
ATOM 579 C CA . ARG A 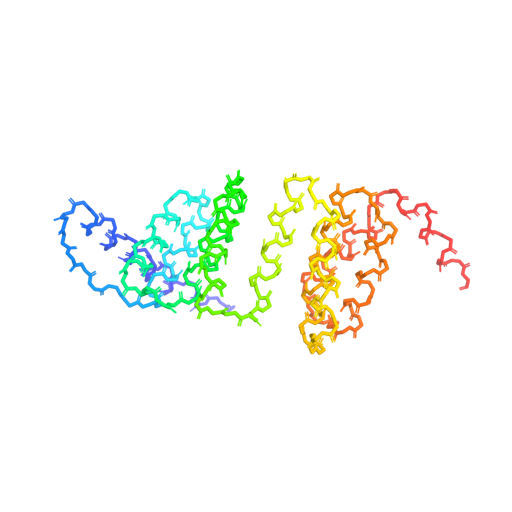1 72 ? -1.654 2.291 5.855 1.00 96.31 72 ARG A CA 1
ATOM 580 C C . ARG A 1 72 ? -2.966 1.651 5.419 1.00 96.31 72 ARG A C 1
ATOM 582 O O . ARG A 1 72 ? -2.997 0.474 5.083 1.00 96.31 72 ARG A O 1
ATOM 589 N N . LYS A 1 73 ? -4.063 2.412 5.381 1.00 97.25 73 LYS A N 1
ATOM 590 C CA . LYS A 1 73 ? -5.344 1.900 4.879 1.00 97.25 73 LYS A CA 1
ATOM 591 C C . LYS A 1 73 ? -5.249 1.476 3.411 1.00 97.25 73 LYS A C 1
ATOM 593 O O . LYS A 1 73 ? -5.811 0.447 3.050 1.00 97.25 73 LYS A O 1
ATOM 598 N N . ALA A 1 74 ? -4.584 2.260 2.566 1.00 97.62 74 ALA A N 1
ATOM 599 C CA . ALA A 1 74 ? -4.417 1.935 1.155 1.00 97.62 74 ALA A CA 1
ATOM 600 C C . ALA A 1 74 ? -3.582 0.660 0.954 1.00 97.62 74 ALA A C 1
ATOM 602 O O . ALA A 1 74 ? -4.019 -0.203 0.199 1.00 97.62 74 ALA A O 1
ATOM 603 N N . GLU A 1 75 ? -2.469 0.505 1.679 1.00 96.88 75 GLU A N 1
ATOM 604 C CA . GLU A 1 75 ? -1.663 -0.729 1.723 1.00 96.88 75 GLU A CA 1
ATOM 605 C C . GLU A 1 75 ? -2.534 -1.943 2.079 1.00 96.88 75 GLU A C 1
ATOM 607 O O . GLU A 1 75 ? -2.635 -2.890 1.306 1.00 96.88 75 GLU A O 1
ATOM 612 N N . LEU A 1 76 ? -3.280 -1.868 3.186 1.00 97.75 76 LEU A N 1
ATOM 613 C CA . LEU A 1 76 ? -4.170 -2.950 3.625 1.00 97.75 76 LEU A CA 1
ATOM 614 C C . LEU A 1 76 ? -5.278 -3.277 2.615 1.00 97.75 76 LEU A C 1
ATOM 616 O O . LEU A 1 76 ? -5.710 -4.423 2.498 1.00 97.75 76 LEU A O 1
ATOM 620 N N . LEU A 1 77 ? -5.789 -2.267 1.905 1.00 97.94 77 LEU A N 1
ATOM 621 C CA . LEU A 1 77 ? -6.789 -2.464 0.860 1.00 97.94 77 LEU A CA 1
ATOM 622 C C . LEU A 1 77 ? -6.189 -3.145 -0.371 1.00 97.94 77 LEU A C 1
ATOM 624 O O . LEU A 1 77 ? -6.881 -3.957 -0.980 1.00 97.94 77 LEU A O 1
ATOM 628 N N . ILE A 1 78 ? -4.939 -2.844 -0.727 1.00 97.12 78 ILE A N 1
ATOM 629 C CA . ILE A 1 78 ? -4.207 -3.548 -1.789 1.00 97.12 78 ILE A CA 1
ATOM 630 C C . ILE A 1 78 ? -3.986 -5.008 -1.377 1.00 97.12 78 ILE A C 1
ATOM 632 O O . ILE A 1 78 ? -4.383 -5.902 -2.122 1.00 97.12 78 ILE A O 1
ATOM 636 N N . ASP A 1 79 ? -3.487 -5.252 -0.162 1.00 95.31 79 ASP A N 1
ATOM 637 C CA . ASP A 1 79 ? -3.287 -6.602 0.387 1.00 95.31 79 ASP A CA 1
ATOM 638 C C . ASP A 1 79 ? -4.591 -7.423 0.397 1.00 95.31 79 ASP A C 1
ATOM 640 O O . ASP A 1 79 ? -4.593 -8.631 0.160 1.00 95.31 79 ASP A O 1
ATOM 644 N N . ALA A 1 80 ? -5.730 -6.762 0.630 1.00 95.50 80 ALA A N 1
ATOM 645 C CA . ALA A 1 80 ? -7.052 -7.385 0.639 1.00 95.50 80 ALA A CA 1
ATOM 646 C C . ALA A 1 80 ? -7.680 -7.569 -0.761 1.00 95.50 80 A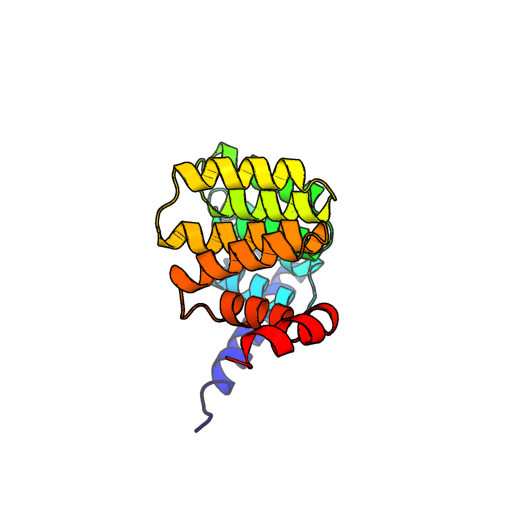LA A C 1
ATOM 648 O O . ALA A 1 80 ? -8.842 -7.982 -0.848 1.00 95.50 80 ALA A O 1
ATOM 649 N N . GLY A 1 81 ? -6.981 -7.220 -1.847 1.00 96.00 81 GLY A N 1
ATOM 650 C CA . GLY A 1 81 ? -7.507 -7.276 -3.218 1.00 96.00 81 GLY A CA 1
ATOM 651 C C . GLY A 1 81 ? -8.640 -6.274 -3.486 1.00 96.00 81 GLY A C 1
ATOM 652 O O . GLY A 1 81 ? -9.587 -6.552 -4.227 1.00 96.00 81 GLY A O 1
ATOM 653 N N . LYS A 1 82 ? -8.623 -5.131 -2.788 1.00 97.62 82 LYS A N 1
ATOM 654 C CA . LYS A 1 82 ? -9.610 -4.038 -2.865 1.00 97.62 82 LYS A CA 1
ATOM 655 C C . LYS A 1 82 ? -8.967 -2.793 -3.486 1.00 97.62 82 LYS A C 1
ATOM 657 O O . LYS A 1 82 ? -9.148 -1.675 -2.999 1.00 97.62 82 LYS A O 1
ATOM 662 N N . GLU A 1 83 ? -8.269 -2.958 -4.605 1.00 97.38 83 GLU A N 1
ATOM 663 C CA . GLU A 1 83 ? -7.434 -1.932 -5.249 1.00 97.38 83 GLU A CA 1
ATOM 664 C C . GLU A 1 83 ? -8.229 -0.672 -5.607 1.00 97.38 83 GLU A C 1
ATOM 666 O O . GLU A 1 83 ? -7.758 0.449 -5.435 1.00 97.38 83 GLU A O 1
ATOM 671 N N . LYS A 1 84 ? -9.488 -0.823 -6.038 1.00 97.38 84 LYS A N 1
ATOM 672 C CA . LYS A 1 84 ? -10.362 0.328 -6.332 1.00 97.38 84 LYS A CA 1
ATOM 673 C C . LYS A 1 84 ? -10.615 1.200 -5.103 1.00 97.38 84 LYS A C 1
ATOM 675 O O . LYS A 1 84 ? -10.672 2.420 -5.228 1.00 97.38 84 LYS A O 1
ATOM 680 N N . ALA A 1 85 ? -10.795 0.584 -3.936 1.00 97.38 85 ALA A N 1
ATOM 681 C CA . ALA A 1 85 ? -10.981 1.314 -2.688 1.00 97.38 85 ALA A CA 1
ATOM 682 C C . ALA A 1 85 ? -9.655 1.930 -2.209 1.00 97.38 85 ALA A C 1
ATOM 684 O O . ALA A 1 85 ? -9.664 3.033 -1.659 1.00 97.38 85 ALA A O 1
ATOM 685 N N . ALA A 1 86 ? -8.524 1.257 -2.460 1.00 97.75 86 ALA A N 1
ATOM 686 C CA . ALA A 1 86 ? -7.198 1.815 -2.208 1.00 97.75 86 ALA A CA 1
ATOM 687 C C . ALA A 1 86 ? -6.980 3.094 -3.030 1.00 97.75 86 ALA A C 1
ATOM 689 O O . ALA A 1 86 ? -6.682 4.137 -2.456 1.00 97.75 86 ALA A O 1
ATOM 690 N N . LEU A 1 87 ? -7.252 3.061 -4.341 1.00 97.38 87 LEU A N 1
ATOM 691 C CA . LEU A 1 87 ? -7.157 4.234 -5.218 1.00 97.38 87 LEU A CA 1
ATOM 692 C C . LEU A 1 87 ? -8.046 5.390 -4.746 1.00 97.38 87 LEU A C 1
ATOM 694 O O . LEU A 1 87 ? -7.574 6.516 -4.658 1.00 97.38 87 LEU A O 1
ATOM 698 N N . GLN A 1 88 ? -9.298 5.117 -4.362 1.00 97.25 88 GLN A N 1
ATOM 699 C CA . GLN A 1 88 ? -10.187 6.147 -3.804 1.00 97.25 88 GLN A CA 1
ATOM 700 C C . GLN A 1 88 ? -9.626 6.778 -2.525 1.00 97.25 88 GLN A C 1
ATOM 702 O O . GLN A 1 88 ? -9.722 7.991 -2.338 1.00 97.25 88 GLN A O 1
ATOM 707 N N . THR A 1 89 ? -9.038 5.958 -1.651 1.00 96.31 89 THR A N 1
ATOM 708 C CA . THR A 1 89 ? -8.398 6.428 -0.418 1.00 96.31 89 THR A CA 1
ATOM 709 C C . THR A 1 89 ? -7.194 7.314 -0.749 1.00 96.31 89 THR A C 1
ATOM 711 O O . THR A 1 89 ? -7.087 8.413 -0.214 1.00 96.31 89 THR A O 1
ATOM 714 N N . LEU A 1 90 ? -6.347 6.894 -1.691 1.00 96.50 90 LEU A N 1
ATOM 715 C CA . LEU A 1 90 ? -5.159 7.632 -2.134 1.00 96.50 90 LEU A CA 1
ATOM 716 C C . LEU A 1 90 ? -5.507 8.947 -2.847 1.00 96.50 90 LEU A C 1
ATOM 718 O O . LEU A 1 90 ? -4.851 9.959 -2.610 1.00 96.50 90 LEU A O 1
ATOM 722 N N . ASP A 1 91 ? -6.552 8.967 -3.678 1.00 95.31 91 ASP A N 1
ATOM 723 C CA . ASP A 1 91 ? -7.061 10.183 -4.327 1.00 95.31 91 ASP A CA 1
ATOM 724 C C . ASP A 1 91 ? -7.568 11.198 -3.291 1.00 95.31 91 ASP A C 1
ATOM 726 O O . ASP A 1 91 ? -7.322 12.403 -3.403 1.00 95.31 91 ASP A O 1
ATOM 730 N N . GLN A 1 92 ? -8.246 10.716 -2.244 1.00 93.69 92 GLN A N 1
ATOM 731 C CA . GLN A 1 92 ? -8.655 11.561 -1.127 1.00 93.69 92 GLN A CA 1
ATOM 732 C C . GLN A 1 92 ? -7.430 12.143 -0.414 1.00 93.69 92 GLN A C 1
ATOM 734 O O . GLN A 1 92 ? -7.401 13.347 -0.158 1.00 93.69 92 GLN A O 1
ATOM 739 N N . THR A 1 93 ? -6.419 11.325 -0.120 1.00 93.81 93 THR A N 1
ATOM 740 C CA . THR A 1 93 ? -5.179 11.767 0.533 1.00 93.81 93 THR A CA 1
ATOM 741 C C . THR A 1 93 ? -4.431 12.814 -0.280 1.00 93.81 93 THR A C 1
ATOM 743 O O . THR A 1 93 ? -4.023 13.845 0.254 1.00 93.81 93 THR A O 1
ATOM 746 N N . GLU A 1 94 ? -4.307 12.602 -1.587 1.00 93.81 94 GLU A N 1
ATOM 747 C CA . GLU A 1 94 ? -3.616 13.521 -2.490 1.00 93.81 94 GLU A CA 1
ATOM 748 C C . GLU A 1 94 ? -4.273 14.907 -2.535 1.00 93.81 94 GLU A C 1
ATOM 750 O O . GLU A 1 94 ? -3.580 15.918 -2.653 1.00 93.81 94 GLU A O 1
ATOM 755 N N . SER A 1 95 ? -5.602 14.976 -2.377 1.00 92.06 95 SER A N 1
ATOM 756 C CA . SER A 1 95 ? -6.343 16.244 -2.399 1.00 92.06 95 SER A CA 1
ATOM 757 C C . SER A 1 95 ? -5.921 17.225 -1.298 1.00 92.06 95 SER A C 1
ATOM 759 O O . SER A 1 95 ? -6.010 18.439 -1.497 1.00 92.06 95 SER A O 1
ATOM 761 N N . PHE A 1 96 ? -5.448 16.722 -0.151 1.00 91.12 96 PHE A N 1
ATOM 762 C CA . PHE A 1 96 ? -4.997 17.549 0.971 1.00 91.12 96 PHE A CA 1
ATOM 763 C C . PHE A 1 96 ? -3.494 17.447 1.250 1.00 91.12 96 PHE A C 1
ATOM 765 O O . PHE A 1 96 ? -2.953 18.335 1.910 1.00 91.12 96 PHE A O 1
ATOM 772 N N . ALA A 1 97 ? -2.810 16.421 0.741 1.00 90.12 97 ALA A N 1
ATOM 773 C CA . ALA A 1 97 ? -1.373 16.236 0.908 1.00 90.12 97 ALA A CA 1
ATOM 774 C C . ALA A 1 97 ? -0.681 15.863 -0.425 1.00 90.12 97 ALA A C 1
ATOM 776 O O . ALA A 1 97 ? -0.161 14.749 -0.567 1.00 90.12 97 ALA A O 1
ATOM 777 N N . PRO A 1 98 ? -0.676 16.784 -1.412 1.00 88.94 98 PRO A N 1
ATOM 778 C CA . PRO A 1 98 ? -0.154 16.528 -2.752 1.00 88.94 98 PRO A CA 1
ATOM 779 C C . PRO A 1 98 ? 1.373 16.389 -2.772 1.00 88.94 98 PRO A C 1
ATOM 781 O O . PRO A 1 98 ? 2.081 17.007 -1.976 1.00 88.94 98 PRO A O 1
ATOM 784 N N . GLY A 1 99 ? 1.886 15.635 -3.748 1.00 84.44 99 GLY A N 1
ATOM 785 C CA . GLY A 1 99 ? 3.326 15.521 -4.009 1.00 84.44 99 GLY A CA 1
ATOM 786 C C . GLY A 1 99 ? 4.077 14.548 -3.098 1.00 84.44 99 GLY A C 1
ATOM 787 O O . GLY A 1 99 ? 5.305 14.551 -3.101 1.00 84.44 99 GLY A O 1
ATOM 788 N N . GLN A 1 100 ? 3.368 13.719 -2.330 1.00 90.50 100 GLN A N 1
ATOM 789 C CA . GLN A 1 100 ? 3.989 12.634 -1.574 1.00 90.50 100 GLN A CA 1
ATOM 790 C C . GLN A 1 100 ? 4.242 11.429 -2.471 1.00 90.50 100 GLN A C 1
ATOM 792 O O . GLN A 1 100 ? 3.326 10.920 -3.117 1.00 90.50 100 GLN A O 1
ATOM 797 N N . LEU A 1 101 ? 5.488 10.963 -2.479 1.00 92.31 101 LEU A N 1
ATOM 798 C CA . LEU A 1 101 ? 5.904 9.844 -3.312 1.00 92.31 101 LEU A CA 1
ATOM 799 C C . LEU A 1 101 ? 5.167 8.550 -2.960 1.00 92.31 101 LEU A C 1
ATOM 801 O O . LEU A 1 101 ? 4.768 7.830 -3.868 1.00 92.31 101 LEU A O 1
ATOM 805 N N . ASP A 1 102 ? 4.933 8.289 -1.674 1.00 93.81 102 ASP A N 1
ATOM 806 C CA . ASP A 1 102 ? 4.261 7.067 -1.213 1.00 93.81 102 ASP A CA 1
ATOM 807 C C . ASP A 1 102 ? 2.855 6.923 -1.812 1.00 93.81 102 ASP A C 1
ATOM 809 O O . ASP A 1 102 ? 2.435 5.824 -2.166 1.00 93.81 102 ASP A O 1
ATOM 813 N N . ILE A 1 103 ? 2.157 8.043 -2.042 1.00 95.56 103 ILE A N 1
ATOM 814 C CA . ILE A 1 103 ? 0.866 8.042 -2.741 1.00 95.56 103 ILE A CA 1
ATOM 815 C C . ILE A 1 103 ? 1.040 7.532 -4.176 1.00 95.56 103 ILE A C 1
ATOM 817 O O . ILE A 1 103 ? 0.254 6.708 -4.637 1.00 95.56 103 ILE A O 1
ATOM 821 N N . VAL A 1 104 ? 2.065 8.008 -4.888 1.00 95.69 104 VAL A N 1
ATOM 822 C CA . VAL A 1 104 ? 2.336 7.599 -6.274 1.00 95.69 104 VAL A CA 1
ATOM 823 C C . VAL A 1 104 ? 2.715 6.120 -6.343 1.00 95.69 104 VAL A C 1
ATOM 825 O O . VAL A 1 104 ? 2.205 5.406 -7.206 1.00 95.69 104 VAL A O 1
ATOM 828 N N . LEU A 1 105 ? 3.563 5.656 -5.421 1.00 96.12 105 LEU A N 1
ATOM 829 C CA . LEU A 1 105 ? 3.996 4.259 -5.340 1.00 96.12 105 LEU A CA 1
ATOM 830 C C . LEU A 1 105 ? 2.799 3.326 -5.119 1.00 96.12 105 LEU A C 1
ATOM 832 O O . LEU A 1 105 ? 2.564 2.439 -5.937 1.00 96.12 105 LEU A O 1
ATOM 836 N N . LEU A 1 106 ? 1.967 3.597 -4.108 1.00 97.25 106 LEU A N 1
ATOM 837 C CA . LEU A 1 106 ? 0.788 2.776 -3.813 1.00 97.25 106 LEU A CA 1
ATOM 838 C C . LEU A 1 106 ? -0.264 2.826 -4.929 1.00 97.25 106 LEU A C 1
ATOM 840 O O . LEU A 1 106 ? -0.914 1.819 -5.212 1.00 97.25 106 LEU A O 1
ATOM 844 N N . LYS A 1 107 ? -0.427 3.967 -5.618 1.00 97.44 107 LYS A N 1
ATOM 845 C CA . LYS A 1 107 ? -1.301 4.040 -6.802 1.00 97.44 107 LYS A CA 1
ATOM 846 C C . LYS A 1 107 ? -0.779 3.155 -7.931 1.00 97.44 107 LYS A C 1
ATOM 848 O O . LYS A 1 107 ? -1.570 2.445 -8.550 1.00 97.44 107 LYS A O 1
ATOM 853 N N . ALA A 1 108 ? 0.526 3.181 -8.200 1.00 97.19 108 ALA A N 1
ATOM 854 C CA . ALA A 1 108 ? 1.141 2.342 -9.224 1.00 97.19 108 ALA A CA 1
ATOM 855 C C . ALA A 1 108 ? 1.024 0.845 -8.883 1.00 97.19 108 ALA A C 1
ATOM 857 O O . ALA A 1 108 ? 0.701 0.045 -9.764 1.00 97.19 108 ALA A O 1
ATOM 858 N N . GLU A 1 109 ? 1.193 0.462 -7.617 1.00 97.31 109 GLU A N 1
ATOM 859 C CA . GLU A 1 109 ? 0.955 -0.910 -7.149 1.00 97.31 109 GLU A CA 1
ATOM 860 C C . GLU A 1 109 ? -0.505 -1.333 -7.348 1.00 97.31 109 GLU A C 1
ATOM 862 O O . GLU A 1 109 ? -0.773 -2.342 -8.003 1.00 97.31 109 GLU A O 1
ATOM 867 N N . ALA A 1 110 ? -1.462 -0.526 -6.878 1.00 97.62 110 ALA A N 1
ATOM 868 C CA . ALA A 1 110 ? -2.889 -0.799 -7.049 1.00 97.62 110 ALA A CA 1
ATOM 869 C C . ALA A 1 110 ? -3.278 -0.938 -8.533 1.00 97.62 110 ALA A C 1
ATOM 871 O O . ALA A 1 110 ? -4.008 -1.855 -8.906 1.00 97.62 110 ALA A O 1
ATOM 872 N N . LEU A 1 111 ? -2.765 -0.065 -9.407 1.00 97.38 111 LEU A N 1
ATOM 873 C CA . LEU A 1 111 ? -2.983 -0.159 -10.854 1.00 97.38 111 LEU A CA 1
ATOM 874 C C . LEU A 1 111 ? -2.370 -1.430 -11.451 1.00 97.38 111 LEU A C 1
ATOM 876 O O . LEU A 1 111 ? -2.977 -2.039 -12.331 1.00 97.38 111 LEU A O 1
ATOM 880 N N . THR A 1 112 ? -1.207 -1.855 -10.960 1.00 96.31 112 THR A N 1
ATOM 881 C CA . THR A 1 112 ? -0.563 -3.100 -11.397 1.00 96.31 112 THR A CA 1
ATOM 882 C C . THR A 1 112 ? -1.446 -4.304 -11.100 1.00 96.31 112 THR A C 1
ATOM 884 O O . THR A 1 112 ? -1.750 -5.069 -12.012 1.00 96.31 112 THR A O 1
ATOM 887 N N . TYR A 1 113 ? -1.938 -4.430 -9.866 1.00 96.25 113 TYR A N 1
ATOM 888 C CA . TYR A 1 113 ? -2.838 -5.522 -9.479 1.00 96.25 113 TYR A CA 1
ATOM 889 C C . TYR A 1 113 ? -4.192 -5.481 -10.208 1.00 96.25 113 TYR A C 1
ATOM 891 O O . TYR A 1 113 ? -4.848 -6.509 -10.371 1.00 96.25 113 TYR A O 1
ATOM 899 N N . MET A 1 114 ? -4.582 -4.318 -10.736 1.00 95.50 114 MET A N 1
ATOM 900 C CA . MET A 1 114 ? -5.745 -4.151 -11.612 1.00 95.50 114 MET A CA 1
ATOM 901 C C . MET A 1 114 ? -5.481 -4.455 -13.101 1.00 95.50 114 MET A C 1
ATOM 903 O O . MET A 1 114 ? -6.349 -4.153 -13.923 1.00 95.50 114 MET A O 1
ATOM 907 N N . ASP A 1 115 ? -4.324 -5.018 -13.467 1.00 94.62 115 ASP A N 1
ATOM 908 C CA . ASP A 1 115 ? -3.909 -5.284 -14.860 1.00 94.62 115 ASP A CA 1
ATOM 909 C C . ASP A 1 115 ? -3.753 -4.003 -15.712 1.00 94.62 115 ASP A C 1
ATOM 911 O O . ASP A 1 115 ? -3.853 -4.003 -16.939 1.00 94.62 115 ASP A O 1
ATOM 915 N N . LYS A 1 116 ? -3.494 -2.863 -15.058 1.00 95.69 116 LYS A N 1
ATOM 916 C CA . LYS A 1 116 ? -3.286 -1.545 -15.684 1.00 95.69 116 LYS A CA 1
ATOM 917 C C . LYS A 1 116 ? -1.812 -1.137 -15.650 1.00 95.69 116 LYS A C 1
ATOM 919 O O . LYS A 1 116 ? -1.469 0.001 -15.331 1.00 95.69 116 LYS A O 1
ATOM 924 N N . GLY A 1 117 ? -0.923 -2.063 -16.010 1.00 94.00 117 GLY A N 1
ATOM 925 C CA . GLY A 1 117 ? 0.525 -1.856 -15.923 1.00 94.00 117 GLY A CA 1
ATOM 926 C C . GLY A 1 117 ? 1.048 -0.659 -16.731 1.00 94.00 117 GLY A C 1
ATOM 927 O O . GLY A 1 117 ? 1.994 -0.005 -16.307 1.00 94.00 117 GLY A O 1
ATOM 928 N N . SER A 1 118 ? 0.429 -0.315 -17.866 1.00 94.88 118 SER A N 1
ATOM 929 C CA . SER A 1 118 ? 0.826 0.873 -18.640 1.00 94.88 118 SER A CA 1
ATOM 930 C C . SER A 1 118 ? 0.563 2.183 -17.890 1.00 94.88 118 SER A C 1
ATOM 932 O O . SER A 1 118 ? 1.445 3.033 -17.857 1.00 94.88 118 SER A O 1
ATOM 934 N N . GLU A 1 119 ? -0.601 2.318 -17.242 1.00 95.94 119 GLU A N 1
ATOM 935 C CA . GLU A 1 119 ? -0.934 3.498 -16.424 1.00 95.94 119 GLU A CA 1
ATOM 936 C C . GLU A 1 119 ? 0.008 3.598 -15.210 1.00 95.94 119 GLU A C 1
ATOM 938 O O . GLU A 1 119 ? 0.469 4.683 -14.863 1.00 95.94 119 GLU A O 1
ATOM 943 N N . ALA A 1 120 ? 0.352 2.457 -14.597 1.00 96.12 120 ALA A N 1
ATOM 944 C CA . ALA A 1 120 ? 1.313 2.408 -13.496 1.00 96.12 120 ALA A CA 1
ATOM 945 C C . ALA A 1 120 ? 2.713 2.892 -13.922 1.00 96.12 120 ALA A C 1
ATOM 947 O O . ALA A 1 120 ? 3.326 3.696 -13.223 1.00 96.12 120 ALA A O 1
ATOM 948 N N . LEU A 1 121 ? 3.213 2.448 -15.083 1.00 95.69 121 LEU A N 1
ATOM 949 C CA . LEU A 1 121 ? 4.517 2.877 -15.605 1.00 95.69 121 LEU A CA 1
ATOM 950 C C . LEU A 1 121 ? 4.554 4.368 -15.951 1.00 95.69 121 LEU A C 1
ATOM 952 O O . LEU A 1 121 ? 5.580 5.007 -15.727 1.00 95.69 121 LEU A O 1
ATOM 956 N N . GLU A 1 122 ? 3.464 4.926 -16.481 1.00 95.56 122 GLU A N 1
ATOM 957 C CA . GLU A 1 122 ? 3.369 6.365 -16.757 1.00 95.56 122 GLU A CA 1
ATOM 958 C C . GLU A 1 122 ? 3.508 7.185 -15.466 1.00 95.56 122 GLU A C 1
ATOM 960 O O . GLU A 1 122 ? 4.348 8.085 -15.408 1.00 95.56 122 GLU A O 1
ATOM 965 N N . LEU A 1 123 ? 2.785 6.810 -14.403 1.00 94.31 123 LEU A N 1
ATOM 966 C CA . LEU A 1 123 ? 2.888 7.463 -13.090 1.00 94.31 123 LEU A CA 1
ATOM 967 C C . LEU A 1 123 ? 4.303 7.393 -12.505 1.00 94.31 123 LEU A C 1
ATOM 969 O O . LEU A 1 123 ? 4.838 8.396 -12.027 1.00 94.31 123 LEU A O 1
ATOM 973 N N . LEU A 1 124 ? 4.925 6.212 -12.547 1.00 94.62 124 LEU A N 1
ATOM 974 C CA . LEU A 1 124 ? 6.282 6.024 -12.035 1.00 94.62 124 LEU A CA 1
ATOM 975 C C . LEU A 1 124 ? 7.291 6.846 -12.839 1.00 94.62 124 LEU A C 1
ATOM 977 O O . LEU A 1 124 ? 8.166 7.489 -12.258 1.00 94.62 124 LEU A O 1
ATOM 981 N N . TRP A 1 125 ? 7.156 6.882 -14.165 1.00 93.38 125 TRP A N 1
ATOM 982 C CA . TRP A 1 125 ? 8.038 7.664 -15.024 1.00 93.38 125 TRP A CA 1
ATOM 983 C C . TRP A 1 125 ? 7.948 9.164 -14.726 1.00 93.38 125 TRP A C 1
ATOM 985 O O . TRP A 1 125 ? 8.985 9.815 -14.578 1.00 93.38 125 TRP A O 1
ATOM 995 N N . GLU A 1 126 ? 6.746 9.712 -14.552 1.00 92.56 126 GLU A N 1
ATOM 996 C CA . GLU A 1 126 ? 6.577 11.113 -14.152 1.00 92.56 126 GLU A CA 1
ATOM 997 C C . GLU A 1 126 ? 7.274 11.403 -12.814 1.00 92.56 126 GLU A C 1
ATOM 999 O O . GLU A 1 126 ? 8.034 12.372 -12.706 1.00 92.56 126 GLU A O 1
ATOM 1004 N N . ALA A 1 127 ? 7.120 10.515 -11.828 1.00 92.31 127 ALA A N 1
ATOM 1005 C CA . ALA A 1 127 ? 7.761 10.652 -10.523 1.00 92.31 127 ALA A CA 1
ATOM 1006 C C . ALA A 1 127 ? 9.296 10.561 -10.581 1.00 92.31 127 ALA A C 1
ATOM 1008 O O . ALA A 1 127 ? 9.979 11.302 -9.870 1.00 92.31 127 ALA A O 1
ATOM 1009 N N . THR A 1 128 ? 9.873 9.735 -11.466 1.00 89.69 128 THR A N 1
ATOM 1010 C CA . THR A 1 128 ? 11.342 9.633 -11.607 1.00 89.69 128 THR A CA 1
ATOM 1011 C C . THR A 1 128 ? 12.009 10.949 -12.011 1.00 89.69 128 THR A C 1
ATOM 1013 O O . THR A 1 128 ? 13.178 11.164 -11.695 1.00 89.69 128 THR A O 1
ATOM 1016 N N . SER A 1 129 ? 11.282 11.849 -12.682 1.00 85.94 129 SER A N 1
ATOM 1017 C CA . SER A 1 129 ? 11.823 13.135 -13.139 1.00 85.94 129 SER A CA 1
ATOM 1018 C C . SER A 1 129 ? 12.071 14.142 -12.009 1.00 85.94 129 SER A C 1
ATOM 1020 O O . SER A 1 129 ? 12.901 15.042 -12.159 1.00 85.94 129 SER A O 1
ATOM 1022 N N . VAL A 1 130 ? 11.376 13.981 -10.880 1.00 87.31 130 VAL A N 1
ATOM 1023 C CA . VAL A 1 130 ? 11.426 14.888 -9.721 1.00 87.31 130 VAL A CA 1
ATOM 1024 C C . VAL A 1 130 ? 11.996 14.230 -8.463 1.00 87.31 130 VAL A C 1
ATOM 1026 O O . VAL A 1 130 ? 12.350 14.938 -7.521 1.00 87.31 130 VAL A O 1
ATOM 1029 N N . ALA A 1 131 ? 12.115 12.901 -8.453 1.00 88.00 131 ALA A N 1
ATOM 1030 C CA . ALA A 1 131 ? 12.583 12.126 -7.314 1.00 88.00 131 ALA A CA 1
ATOM 1031 C C . ALA A 1 131 ? 14.075 12.328 -7.011 1.00 88.00 131 ALA A C 1
ATOM 1033 O O . ALA A 1 131 ? 14.931 12.440 -7.895 1.00 88.00 131 ALA A O 1
ATOM 1034 N N . ASN A 1 132 ? 14.407 12.311 -5.723 1.00 86.88 132 ASN A N 1
ATOM 1035 C CA . ASN A 1 132 ? 15.784 12.290 -5.253 1.00 86.88 132 ASN A CA 1
ATOM 1036 C C . ASN A 1 132 ? 16.386 10.870 -5.305 1.00 86.88 132 ASN A C 1
ATOM 1038 O O . ASN A 1 132 ? 15.715 9.875 -5.561 1.00 86.88 132 ASN A O 1
ATOM 1042 N N . LYS A 1 133 ? 17.690 10.749 -5.032 1.00 82.00 133 LYS A N 1
ATOM 1043 C CA . LYS A 1 133 ? 18.403 9.464 -5.128 1.00 82.00 133 LYS A CA 1
ATOM 1044 C C . LYS A 1 133 ? 17.821 8.361 -4.228 1.00 82.00 133 LYS A C 1
ATOM 1046 O O . LYS A 1 133 ? 17.847 7.201 -4.624 1.00 82.00 133 LYS A O 1
ATOM 10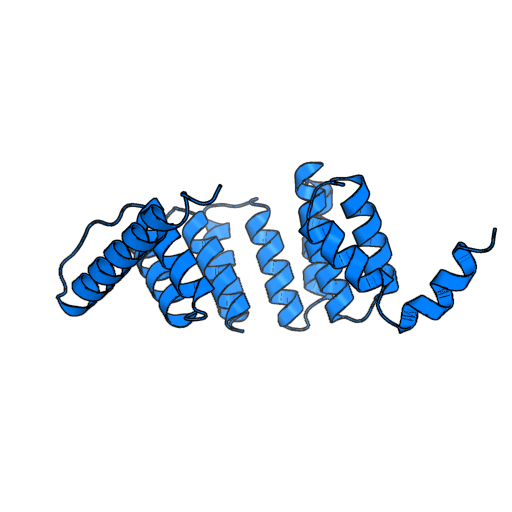51 N N . SER A 1 134 ? 17.351 8.716 -3.031 1.00 79.19 134 SER A N 1
ATOM 1052 C CA . SER A 1 134 ? 16.760 7.761 -2.085 1.00 79.19 134 SER A CA 1
ATOM 1053 C C . SER A 1 134 ? 15.402 7.272 -2.584 1.00 79.19 134 SER A C 1
ATOM 1055 O O . SER A 1 134 ? 15.106 6.087 -2.532 1.00 79.19 134 SER A O 1
ATOM 1057 N N . GLU A 1 135 ? 14.608 8.191 -3.122 1.00 86.25 135 GLU A N 1
ATOM 1058 C CA . GLU A 1 135 ? 13.269 7.956 -3.665 1.00 86.25 135 GLU A CA 1
ATOM 1059 C C . GLU A 1 135 ? 13.282 7.125 -4.954 1.00 86.25 135 GLU A C 1
ATOM 1061 O O . GLU A 1 135 ? 12.422 6.269 -5.158 1.00 86.25 135 GLU A O 1
ATOM 1066 N N . LEU A 1 136 ? 14.298 7.318 -5.801 1.00 88.12 136 LEU A N 1
ATOM 1067 C CA . LEU A 1 136 ? 14.486 6.531 -7.023 1.00 88.12 136 LEU A CA 1
ATOM 1068 C C . LEU A 1 136 ? 14.611 5.025 -6.747 1.00 88.12 136 LEU A C 1
ATOM 1070 O O . LEU A 1 136 ? 14.202 4.225 -7.583 1.00 88.12 136 LEU A O 1
ATOM 1074 N N . GLY A 1 137 ? 15.152 4.627 -5.589 1.00 87.31 137 GLY A N 1
ATOM 1075 C CA . GLY A 1 137 ? 15.216 3.217 -5.194 1.00 87.31 137 GLY A CA 1
ATOM 1076 C C . GLY A 1 137 ? 13.826 2.586 -5.076 1.00 87.31 137 GLY A C 1
ATOM 1077 O O . GLY A 1 137 ? 13.577 1.540 -5.674 1.00 87.31 137 GLY A O 1
ATOM 1078 N N . ASN A 1 138 ? 12.910 3.267 -4.383 1.00 88.31 138 ASN A N 1
ATOM 1079 C CA . ASN A 1 138 ? 11.530 2.811 -4.195 1.00 88.31 138 ASN A CA 1
ATOM 1080 C C . ASN A 1 138 ? 10.744 2.819 -5.514 1.00 88.31 138 ASN A C 1
ATOM 1082 O O . ASN A 1 138 ? 10.005 1.882 -5.800 1.00 88.31 138 ASN A O 1
ATOM 1086 N N . LEU A 1 139 ? 10.959 3.827 -6.365 1.00 92.56 139 LEU A N 1
ATOM 1087 C CA . LEU A 1 139 ? 10.356 3.873 -7.701 1.00 92.56 139 LEU A CA 1
ATOM 1088 C C . LEU A 1 139 ? 10.758 2.667 -8.557 1.00 92.56 139 LEU A C 1
ATOM 1090 O O . LEU A 1 139 ? 9.898 2.038 -9.168 1.00 92.56 139 LEU A O 1
ATOM 1094 N N . TYR A 1 140 ? 12.044 2.306 -8.567 1.00 92.19 140 TYR A N 1
ATOM 1095 C CA . TYR A 1 140 ? 12.511 1.131 -9.303 1.00 92.19 140 TYR A CA 1
ATOM 1096 C C . TYR A 1 140 ? 12.003 -0.187 -8.709 1.00 92.19 140 TYR A C 1
ATOM 1098 O O . TYR A 1 140 ? 11.789 -1.144 -9.454 1.00 92.19 140 TYR A O 1
ATOM 1106 N N . LEU A 1 141 ? 11.789 -0.261 -7.393 1.00 90.19 141 LEU A N 1
ATOM 1107 C CA . LEU A 1 141 ? 11.156 -1.424 -6.770 1.00 90.19 141 LEU A CA 1
ATOM 1108 C C . LEU A 1 141 ? 9.737 -1.631 -7.310 1.00 90.19 141 LEU A C 1
ATOM 1110 O O . LEU A 1 141 ? 9.441 -2.713 -7.824 1.00 90.19 141 LEU A O 1
ATOM 1114 N N . VAL A 1 142 ? 8.903 -0.591 -7.299 1.00 93.62 142 VAL A N 1
ATOM 1115 C CA . VAL A 1 142 ? 7.531 -0.684 -7.821 1.00 93.62 142 VAL A CA 1
ATOM 1116 C C . VAL A 1 142 ? 7.522 -0.890 -9.337 1.00 93.62 142 VAL A C 1
ATOM 1118 O O . VAL A 1 142 ? 6.776 -1.725 -9.840 1.00 93.62 142 VAL A O 1
ATOM 1121 N N . GLU A 1 143 ? 8.413 -0.237 -10.089 1.00 94.81 143 GLU A N 1
ATOM 1122 C CA . GLU A 1 143 ? 8.547 -0.475 -11.533 1.00 94.81 143 GLU A CA 1
ATOM 1123 C C . GLU A 1 143 ? 8.906 -1.944 -11.831 1.00 94.81 143 GLU A C 1
ATOM 1125 O O . GLU A 1 143 ? 8.373 -2.551 -12.764 1.00 94.81 143 GLU A O 1
ATOM 1130 N N . SER A 1 144 ? 9.766 -2.556 -11.009 1.00 93.12 144 SER A N 1
ATOM 1131 C CA . SER A 1 144 ? 10.093 -3.976 -11.144 1.00 93.12 144 SER A CA 1
ATOM 1132 C C . SER A 1 144 ? 8.879 -4.881 -10.912 1.00 93.12 144 SER A C 1
ATOM 1134 O O . SER A 1 144 ? 8.719 -5.855 -11.649 1.00 93.12 144 SER A O 1
ATOM 1136 N N . LEU A 1 145 ? 7.999 -4.527 -9.970 1.00 93.06 145 LEU A N 1
ATOM 1137 C CA . LEU A 1 145 ? 6.740 -5.229 -9.713 1.00 93.06 145 LEU A CA 1
ATOM 1138 C C . LEU A 1 145 ? 5.789 -5.132 -10.916 1.00 93.06 145 LEU A C 1
ATOM 1140 O O . LEU A 1 145 ? 5.197 -6.136 -11.313 1.00 93.06 145 LEU A O 1
ATOM 1144 N N . VAL A 1 146 ? 5.713 -3.970 -11.573 1.00 94.75 146 VAL A N 1
ATOM 1145 C CA . VAL A 1 146 ? 4.909 -3.810 -12.797 1.00 94.75 146 VAL A CA 1
ATOM 1146 C C . VAL A 1 146 ? 5.406 -4.737 -13.911 1.00 94.75 146 VAL A C 1
ATOM 1148 O O . VAL A 1 146 ? 4.616 -5.407 -14.580 1.00 94.75 146 VAL A O 1
ATOM 1151 N N . TYR A 1 147 ? 6.723 -4.800 -14.128 1.00 93.50 147 TYR A N 1
ATOM 1152 C CA . TYR A 1 147 ? 7.294 -5.693 -15.139 1.00 93.50 147 TYR A CA 1
ATOM 1153 C C . TYR A 1 147 ? 7.156 -7.171 -14.777 1.00 93.50 147 TYR A C 1
ATOM 1155 O O . TYR A 1 147 ? 6.968 -7.989 -15.677 1.00 93.50 147 TYR A O 1
ATOM 1163 N N . GLU A 1 148 ? 7.223 -7.516 -13.492 1.00 90.25 148 GLU A N 1
ATOM 1164 C CA . GLU A 1 148 ? 6.969 -8.870 -13.003 1.00 90.25 148 GLU A CA 1
ATOM 1165 C C . GLU A 1 148 ? 5.538 -9.317 -13.319 1.00 90.25 148 GLU A C 1
ATOM 1167 O O . GLU A 1 148 ? 5.352 -10.386 -13.904 1.00 90.25 148 GLU A O 1
ATOM 1172 N N . PHE A 1 149 ? 4.545 -8.472 -13.022 1.00 91.69 149 PHE A N 1
ATOM 1173 C CA . PHE A 1 149 ? 3.137 -8.750 -13.309 1.00 91.69 149 PHE A CA 1
ATOM 1174 C C . PHE A 1 149 ? 2.878 -8.908 -14.817 1.00 91.69 149 PHE A C 1
ATOM 1176 O O . PHE A 1 149 ? 2.198 -9.838 -15.247 1.00 91.69 149 PHE A O 1
ATOM 1183 N N . ASN A 1 150 ? 3.518 -8.067 -15.636 1.00 90.19 150 ASN A N 1
ATOM 1184 C CA . ASN A 1 150 ? 3.455 -8.131 -17.100 1.00 90.19 150 ASN A CA 1
ATOM 1185 C C . ASN A 1 150 ? 4.319 -9.246 -17.726 1.00 90.19 150 ASN A C 1
ATOM 1187 O O . ASN A 1 150 ? 4.368 -9.361 -18.952 1.00 90.19 150 ASN A O 1
ATOM 1191 N N . GLN A 1 151 ? 5.031 -10.042 -16.919 1.00 89.12 151 GLN A N 1
ATOM 1192 C CA . GLN A 1 151 ? 5.956 -11.095 -17.365 1.00 89.12 151 GLN A CA 1
ATOM 1193 C C . GLN A 1 151 ? 7.133 -10.588 -18.235 1.00 89.12 151 GLN A C 1
ATOM 1195 O O . GLN A 1 151 ? 7.794 -11.368 -18.926 1.00 89.12 151 GLN A O 1
ATOM 1200 N N . ASP A 1 152 ? 7.459 -9.289 -18.185 1.00 89.19 152 ASP A N 1
ATOM 1201 C CA . ASP A 1 152 ? 8.627 -8.697 -18.858 1.00 89.19 152 ASP A CA 1
ATOM 1202 C C . ASP A 1 152 ? 9.867 -8.784 -17.955 1.00 89.19 152 ASP A C 1
ATOM 1204 O O . ASP A 1 152 ? 10.421 -7.805 -17.444 1.00 89.19 152 ASP A O 1
ATOM 1208 N N . TYR A 1 153 ? 10.326 -10.015 -17.748 1.00 85.88 153 TYR A N 1
ATOM 1209 C CA . TYR A 1 153 ? 11.414 -10.314 -16.821 1.00 85.88 153 TYR A CA 1
ATOM 1210 C C . TYR A 1 153 ? 12.789 -9.784 -17.247 1.00 85.88 153 TYR A C 1
ATOM 1212 O O . TYR A 1 153 ? 13.741 -9.861 -16.461 1.00 85.88 153 TYR A O 1
ATOM 1220 N N . GLU A 1 154 ? 12.936 -9.332 -18.495 1.00 86.50 154 GLU A N 1
ATOM 1221 C CA . GLU A 1 154 ? 14.162 -8.687 -18.965 1.00 86.50 154 GLU A CA 1
ATOM 1222 C C . GLU A 1 154 ? 14.207 -7.248 -18.456 1.00 86.50 154 GLU A C 1
ATOM 1224 O O . GLU A 1 154 ? 15.184 -6.871 -17.808 1.00 86.50 154 GLU A O 1
ATOM 1229 N N . LYS A 1 155 ? 13.135 -6.467 -18.660 1.00 89.31 155 LYS A N 1
ATOM 1230 C CA . LYS A 1 155 ? 13.066 -5.094 -18.140 1.00 89.31 155 LYS A CA 1
ATOM 1231 C C . LYS A 1 155 ? 13.085 -5.055 -16.619 1.00 89.31 155 LYS A C 1
ATOM 1233 O O . LYS A 1 155 ? 13.855 -4.274 -16.064 1.00 89.31 155 LYS A O 1
ATOM 1238 N N . MET A 1 156 ? 12.366 -5.968 -15.961 1.00 88.44 156 MET A N 1
ATOM 1239 C CA . MET A 1 156 ? 12.429 -6.147 -14.505 1.00 88.44 156 MET A CA 1
ATOM 1240 C C . MET A 1 156 ? 13.882 -6.239 -14.013 1.00 88.44 156 MET A C 1
ATOM 1242 O O . MET A 1 156 ? 14.284 -5.545 -13.083 1.00 88.44 156 MET A O 1
ATOM 1246 N N . PHE A 1 157 ? 14.709 -7.063 -14.667 1.00 85.06 157 PHE A N 1
ATOM 1247 C CA . PHE A 1 157 ? 16.101 -7.253 -14.262 1.00 85.06 157 PHE A CA 1
ATOM 1248 C C . PHE A 1 157 ? 16.974 -6.017 -14.507 1.00 85.06 157 PHE A C 1
ATOM 1250 O O . PHE A 1 157 ? 17.886 -5.750 -13.724 1.00 85.06 157 PHE A O 1
ATOM 1257 N N . GLN A 1 158 ? 16.722 -5.257 -15.577 1.00 87.69 158 GLN A N 1
ATOM 1258 C CA . GLN A 1 158 ? 17.448 -4.008 -15.829 1.00 87.69 158 GLN A CA 1
ATOM 1259 C C . GLN A 1 158 ? 17.134 -2.963 -14.754 1.00 87.69 158 GLN A C 1
ATOM 1261 O O . GLN A 1 158 ? 18.054 -2.374 -14.189 1.00 87.69 158 GLN A O 1
ATOM 1266 N N . VAL A 1 159 ? 15.856 -2.797 -14.416 1.00 89.38 159 VAL A N 1
ATOM 1267 C CA . VAL A 1 159 ? 15.410 -1.869 -13.370 1.00 89.38 159 VAL A CA 1
ATOM 1268 C C . VAL A 1 159 ? 15.975 -2.250 -12.006 1.00 89.38 159 VAL A C 1
ATOM 1270 O O . VAL A 1 159 ? 16.570 -1.418 -11.323 1.00 89.38 159 VAL A O 1
ATOM 1273 N N . LEU A 1 160 ? 15.907 -3.531 -11.641 1.00 85.56 160 LEU A N 1
ATOM 1274 C CA . LEU A 1 160 ? 16.452 -4.010 -10.374 1.00 85.56 160 LEU A CA 1
ATOM 1275 C C . LEU A 1 160 ? 17.965 -3.772 -10.245 1.00 85.56 160 LEU A C 1
ATOM 1277 O O . LEU A 1 160 ? 18.446 -3.455 -9.160 1.00 85.56 160 LEU A O 1
ATOM 1281 N N . LYS A 1 161 ? 18.740 -3.850 -11.336 1.00 86.00 161 LYS A N 1
ATOM 1282 C CA . LYS A 1 161 ? 20.165 -3.469 -11.301 1.00 86.00 161 LYS A CA 1
ATOM 1283 C C . LYS A 1 161 ? 20.358 -1.998 -10.956 1.00 86.00 161 LYS A C 1
ATOM 1285 O O . LYS A 1 161 ? 21.277 -1.674 -10.206 1.00 86.00 161 LYS A O 1
ATOM 1290 N N . HIS A 1 162 ? 19.530 -1.116 -11.514 1.00 85.94 162 HIS A N 1
ATOM 1291 C CA . HIS A 1 162 ? 19.574 0.302 -11.172 1.00 85.94 162 HIS A CA 1
ATOM 1292 C C . HIS A 1 162 ? 19.233 0.513 -9.694 1.00 85.94 162 HIS A C 1
ATOM 1294 O O . HIS A 1 162 ? 19.969 1.227 -9.013 1.00 85.94 162 HIS A O 1
ATOM 1300 N N . ALA A 1 163 ? 18.221 -0.190 -9.181 1.00 85.25 163 ALA A N 1
ATOM 1301 C CA . ALA A 1 163 ? 17.843 -0.164 -7.771 1.00 85.25 163 ALA A CA 1
ATOM 1302 C C . ALA A 1 163 ? 19.007 -0.592 -6.845 1.00 85.25 163 ALA A C 1
ATOM 1304 O O . ALA A 1 163 ? 19.358 0.144 -5.925 1.00 85.25 163 ALA A O 1
ATOM 1305 N N . VAL A 1 164 ? 19.700 -1.702 -7.151 1.00 84.38 164 VAL A N 1
ATOM 1306 C CA . VAL A 1 164 ? 20.866 -2.191 -6.373 1.00 84.38 164 VAL A CA 1
ATOM 1307 C C . VAL A 1 164 ? 22.018 -1.187 -6.354 1.00 84.38 164 VAL A C 1
ATOM 1309 O O . VAL A 1 164 ? 22.713 -1.056 -5.351 1.00 84.38 164 VAL A O 1
ATOM 1312 N N . ILE A 1 165 ? 22.268 -0.483 -7.461 1.00 84.31 165 ILE A N 1
ATOM 1313 C CA . ILE A 1 165 ? 23.345 0.519 -7.524 1.00 84.31 165 ILE A CA 1
ATOM 1314 C C . ILE A 1 165 ? 23.018 1.730 -6.640 1.00 84.31 165 ILE A C 1
ATOM 1316 O O . ILE A 1 165 ? 23.930 2.359 -6.090 1.00 84.31 165 ILE A O 1
ATOM 1320 N N . LEU A 1 166 ? 21.736 2.079 -6.522 1.00 82.56 166 LEU A N 1
ATOM 1321 C CA . LEU A 1 166 ? 21.288 3.196 -5.700 1.00 82.56 166 LEU A CA 1
ATOM 1322 C C . LEU A 1 166 ? 21.327 2.864 -4.213 1.00 82.56 166 LEU A C 1
ATOM 1324 O O . LEU A 1 166 ? 21.906 3.650 -3.456 1.00 82.56 166 LEU A O 1
ATOM 1328 N N . ASP A 1 167 ? 20.781 1.709 -3.833 1.00 78.12 167 ASP A N 1
ATOM 1329 C CA . ASP A 1 167 ? 20.797 1.211 -2.461 1.00 78.12 167 ASP A CA 1
ATOM 1330 C C . ASP A 1 167 ? 21.222 -0.269 -2.390 1.00 78.12 167 ASP A C 1
ATOM 1332 O O . ASP A 1 167 ? 20.391 -1.179 -2.392 1.00 78.12 167 ASP A O 1
ATOM 1336 N N . PRO A 1 168 ? 22.538 -0.534 -2.280 1.00 74.56 168 PRO A N 1
ATOM 13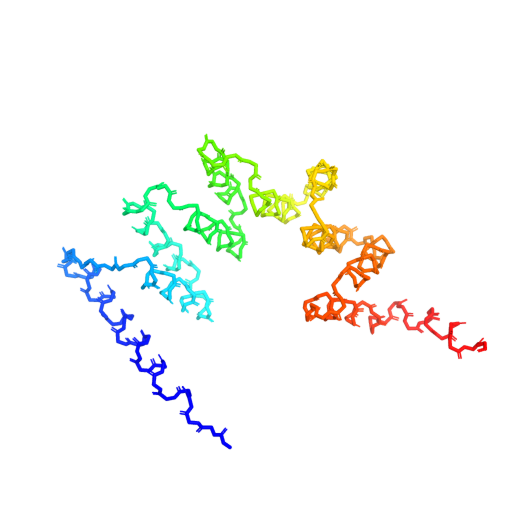37 C CA . PRO A 1 168 ? 23.067 -1.894 -2.202 1.00 74.56 168 PRO A CA 1
ATOM 1338 C C . PRO A 1 168 ? 22.746 -2.628 -0.894 1.00 74.56 168 PRO A C 1
ATOM 1340 O O . PRO A 1 168 ? 23.132 -3.787 -0.756 1.00 74.56 168 PRO A O 1
ATOM 1343 N N . LYS A 1 169 ? 22.167 -1.944 0.102 1.00 75.94 169 LYS A N 1
ATOM 1344 C CA . LYS A 1 169 ? 21.877 -2.502 1.431 1.00 75.94 169 LYS A CA 1
ATOM 1345 C C . LYS A 1 169 ? 20.391 -2.745 1.663 1.00 75.94 169 LYS A C 1
ATOM 1347 O O . LYS A 1 169 ? 20.037 -3.209 2.741 1.00 75.94 169 LYS A O 1
ATOM 1352 N N . ASN A 1 170 ? 19.543 -2.411 0.698 1.00 76.50 170 ASN A N 1
ATOM 1353 C CA . ASN A 1 170 ? 18.121 -2.666 0.801 1.00 76.50 170 ASN A CA 1
ATOM 1354 C C . ASN A 1 170 ? 17.858 -4.170 0.627 1.00 76.50 170 ASN A C 1
ATOM 1356 O O . ASN A 1 170 ? 18.045 -4.717 -0.465 1.00 76.50 170 ASN A O 1
ATOM 1360 N N . ASP A 1 171 ? 17.449 -4.824 1.715 1.00 76.00 171 ASP A N 1
ATOM 1361 C CA . ASP A 1 171 ? 17.196 -6.266 1.750 1.00 76.00 171 ASP A CA 1
ATOM 1362 C C . ASP A 1 171 ? 16.108 -6.675 0.744 1.00 76.00 171 ASP A C 1
ATOM 1364 O O . ASP A 1 171 ? 16.270 -7.685 0.065 1.00 76.00 171 ASP A O 1
ATOM 1368 N N . GLU A 1 172 ? 15.072 -5.855 0.536 1.00 75.50 172 GLU A N 1
ATOM 1369 C CA . GLU A 1 172 ? 14.002 -6.149 -0.426 1.00 75.50 172 GLU A CA 1
ATOM 1370 C C . GLU A 1 172 ? 14.527 -6.182 -1.871 1.00 75.50 172 GLU A C 1
ATOM 1372 O O . GLU A 1 172 ? 14.243 -7.110 -2.636 1.00 75.50 172 GLU A O 1
ATOM 1377 N N . ILE A 1 173 ? 15.361 -5.204 -2.251 1.00 76.44 173 ILE A N 1
ATOM 1378 C CA . ILE A 1 173 ? 15.994 -5.174 -3.580 1.00 76.44 173 ILE A CA 1
ATOM 1379 C C . ILE A 1 173 ? 16.876 -6.420 -3.768 1.00 76.44 173 ILE A C 1
ATOM 1381 O O . ILE A 1 173 ? 16.885 -7.045 -4.839 1.00 76.44 173 ILE A O 1
ATOM 1385 N N . LEU A 1 174 ? 17.631 -6.803 -2.735 1.00 76.56 174 LEU A N 1
ATOM 1386 C CA . LEU A 1 174 ? 18.512 -7.970 -2.775 1.00 76.56 174 LEU A CA 1
ATOM 1387 C C . LEU A 1 174 ? 17.726 -9.283 -2.873 1.00 76.56 174 LEU A C 1
ATOM 1389 O O . LEU A 1 174 ? 18.081 -10.145 -3.677 1.00 76.56 174 LEU A O 1
ATOM 1393 N N . GLU A 1 175 ? 16.637 -9.428 -2.126 1.00 77.31 175 GLU A N 1
ATOM 1394 C CA . GLU A 1 175 ? 15.758 -10.596 -2.189 1.00 77.31 175 GLU A CA 1
ATOM 1395 C C . GLU A 1 175 ? 15.104 -10.738 -3.567 1.00 77.31 175 GLU A C 1
ATOM 1397 O O . GLU A 1 175 ? 15.198 -11.803 -4.188 1.00 77.31 175 GLU A O 1
ATOM 1402 N N . ARG A 1 176 ? 14.537 -9.653 -4.114 1.00 75.25 176 ARG A N 1
ATOM 1403 C CA . ARG A 1 176 ? 13.920 -9.652 -5.454 1.00 75.25 176 ARG A CA 1
ATOM 1404 C C . ARG A 1 176 ? 14.930 -9.974 -6.556 1.00 75.25 176 ARG A C 1
ATOM 1406 O O . ARG A 1 176 ? 14.657 -10.775 -7.455 1.00 75.25 176 ARG A O 1
ATOM 1413 N N . THR A 1 177 ? 16.130 -9.396 -6.489 1.00 76.19 177 THR A N 1
ATOM 1414 C CA . THR A 1 177 ? 17.200 -9.689 -7.461 1.00 76.19 177 THR A CA 1
ATOM 1415 C C . THR A 1 177 ? 17.693 -11.130 -7.360 1.00 76.19 177 THR A C 1
ATOM 1417 O O . THR A 1 177 ? 17.909 -11.779 -8.390 1.00 76.19 177 THR A O 1
ATOM 1420 N N . TRP A 1 178 ? 17.838 -11.655 -6.142 1.00 76.31 178 TRP A N 1
ATOM 1421 C CA . TRP A 1 178 ? 18.256 -13.030 -5.895 1.00 76.31 178 TRP A CA 1
ATOM 1422 C C . TRP A 1 178 ? 17.220 -14.044 -6.382 1.00 76.31 178 TRP A C 1
ATOM 1424 O O . TRP A 1 178 ? 17.586 -15.003 -7.071 1.00 76.31 178 TRP A O 1
ATOM 1434 N N . TRP A 1 179 ? 15.935 -13.812 -6.098 1.00 72.50 179 TRP A N 1
ATOM 1435 C CA . TRP A 1 179 ? 14.830 -14.619 -6.621 1.00 72.50 179 TRP A CA 1
ATOM 1436 C C . TRP A 1 179 ? 14.889 -14.693 -8.151 1.00 72.50 179 TRP A C 1
ATOM 1438 O O . TRP A 1 179 ? 14.928 -15.779 -8.739 1.00 72.50 179 TRP A O 1
ATOM 1448 N N . ARG A 1 180 ? 15.025 -13.536 -8.811 1.00 72.12 180 ARG A N 1
ATOM 1449 C CA . ARG A 1 180 ? 15.112 -13.458 -10.274 1.00 72.12 180 ARG A CA 1
ATOM 1450 C C . ARG A 1 180 ? 16.325 -14.196 -10.849 1.00 72.12 180 ARG A C 1
ATOM 1452 O O . ARG A 1 180 ? 16.214 -14.786 -11.931 1.00 72.12 180 ARG A O 1
ATOM 1459 N N . TRP A 1 181 ? 17.471 -14.160 -10.166 1.00 69.81 181 TRP A N 1
ATOM 1460 C CA . TRP A 1 181 ? 18.699 -14.842 -10.591 1.00 69.81 181 TRP A CA 1
ATOM 1461 C C . TRP A 1 181 ? 18.574 -16.369 -10.516 1.00 69.81 181 TRP A C 1
ATOM 1463 O O . TRP A 1 181 ? 19.078 -17.073 -11.393 1.00 69.81 181 TRP A O 1
ATOM 1473 N N . ASN A 1 182 ? 17.889 -16.882 -9.491 1.00 70.00 182 ASN A N 1
ATOM 1474 C CA . ASN A 1 182 ? 17.736 -18.320 -9.248 1.00 70.00 182 ASN A CA 1
ATOM 1475 C C . ASN A 1 182 ? 16.528 -18.948 -9.959 1.00 70.00 182 ASN A C 1
ATOM 1477 O O . ASN A 1 182 ? 16.394 -20.172 -9.965 1.00 70.00 182 ASN A O 1
ATOM 1481 N N . CYS A 1 183 ? 15.672 -18.145 -10.596 1.00 66.00 183 CYS A N 1
ATOM 1482 C CA . CYS A 1 183 ? 14.544 -18.660 -11.362 1.00 66.00 183 CYS A CA 1
ATOM 1483 C C . CYS A 1 183 ? 15.037 -19.520 -12.561 1.00 66.00 183 CYS A C 1
ATOM 1485 O O . CYS A 1 183 ? 15.901 -19.065 -13.327 1.00 66.00 183 CYS A O 1
ATOM 1487 N N . PRO A 1 184 ? 14.523 -20.756 -12.760 1.00 58.25 184 PRO A N 1
ATOM 1488 C CA . PRO A 1 184 ? 15.079 -21.746 -13.693 1.00 58.25 184 PRO A CA 1
ATOM 1489 C C . PRO A 1 184 ? 15.233 -21.254 -15.134 1.00 58.25 184 PRO A C 1
ATOM 1491 O O . PRO A 1 184 ? 16.212 -21.600 -15.797 1.00 58.25 184 PRO A O 1
ATOM 1494 N N . GLU A 1 185 ? 14.332 -20.388 -15.602 1.00 57.56 185 GLU A N 1
ATOM 1495 C CA . GLU A 1 185 ? 14.377 -19.804 -16.949 1.00 57.56 185 GLU A CA 1
ATOM 1496 C C . GLU A 1 185 ? 15.663 -19.003 -17.227 1.00 57.56 185 GLU A C 1
ATOM 1498 O O . GLU A 1 185 ? 16.062 -18.851 -18.383 1.00 57.56 185 GLU A O 1
ATOM 1503 N N . ASN A 1 186 ? 16.361 -18.536 -16.182 1.00 50.69 186 ASN A N 1
ATOM 1504 C CA . ASN A 1 186 ? 17.612 -17.785 -16.300 1.00 50.69 186 ASN A CA 1
ATOM 1505 C C . ASN A 1 186 ? 18.873 -18.621 -16.039 1.00 50.69 186 ASN A C 1
ATOM 1507 O O . ASN A 1 186 ? 19.957 -18.238 -16.479 1.00 50.69 186 ASN A O 1
ATOM 1511 N N . THR A 1 187 ? 18.771 -19.781 -15.379 1.00 49.09 187 THR A N 1
ATOM 1512 C CA . THR A 1 187 ? 19.942 -20.640 -15.096 1.00 49.09 187 THR A CA 1
ATOM 1513 C C . THR A 1 187 ? 20.654 -21.111 -16.371 1.00 49.09 187 THR A C 1
ATOM 1515 O O . THR A 1 187 ? 21.885 -21.192 -16.404 1.00 49.09 187 THR A O 1
ATOM 1518 N N . ASN A 1 188 ? 19.916 -21.278 -17.476 1.00 46.84 188 ASN A N 1
ATOM 1519 C CA . ASN A 1 188 ? 20.508 -21.546 -18.789 1.00 46.84 188 ASN A CA 1
ATOM 1520 C C . ASN A 1 188 ? 21.327 -20.361 -19.337 1.00 46.84 188 ASN A C 1
ATOM 1522 O O . ASN A 1 188 ? 22.337 -20.585 -20.002 1.00 46.84 188 ASN A O 1
ATOM 1526 N N . LYS A 1 189 ? 20.967 -19.110 -19.018 1.00 48.06 189 LYS A N 1
ATOM 1527 C CA . LYS A 1 189 ? 21.720 -17.906 -19.418 1.00 48.06 189 LYS A CA 1
ATOM 1528 C C . LYS A 1 189 ? 22.863 -17.573 -18.451 1.00 48.06 189 LYS A C 1
ATOM 1530 O O . LYS A 1 189 ? 23.924 -17.150 -18.901 1.00 48.06 189 LYS A O 1
ATOM 1535 N N . ALA A 1 190 ? 22.709 -17.819 -17.148 1.00 41.69 190 ALA A N 1
ATOM 1536 C CA . ALA A 1 190 ? 23.748 -17.578 -16.138 1.00 41.69 190 ALA A CA 1
ATOM 1537 C C . ALA A 1 190 ? 25.011 -18.441 -16.351 1.00 41.69 190 ALA A C 1
ATOM 1539 O O . ALA A 1 190 ? 26.129 -18.003 -16.062 1.00 41.69 190 ALA A O 1
ATOM 1540 N N . SER A 1 191 ? 24.855 -19.633 -16.941 1.00 44.22 191 SER A N 1
ATOM 1541 C CA . SER A 1 191 ? 25.976 -20.502 -17.336 1.00 44.22 191 SER A CA 1
ATOM 1542 C C . SER A 1 191 ? 26.878 -19.910 -18.436 1.00 44.22 191 SER A C 1
ATOM 1544 O O . SER A 1 191 ? 28.023 -20.340 -18.594 1.00 44.22 191 SER A O 1
ATOM 1546 N N . LEU A 1 192 ? 26.402 -18.896 -19.172 1.00 43.34 192 LEU A N 1
ATOM 1547 C CA . LEU A 1 192 ? 27.165 -18.217 -20.225 1.00 43.34 192 LEU A CA 1
ATOM 1548 C C . LEU A 1 192 ? 28.029 -17.064 -19.692 1.00 43.34 192 LEU A C 1
ATOM 1550 O O . LEU A 1 192 ? 29.017 -16.711 -20.329 1.00 43.34 192 LEU A O 1
ATOM 1554 N N . TYR A 1 193 ? 27.709 -16.508 -18.519 1.00 47.44 193 TYR A N 1
ATOM 1555 C CA . TYR A 1 193 ? 28.440 -15.373 -17.934 1.00 47.44 193 TYR A CA 1
ATOM 1556 C C . TYR A 1 193 ? 29.488 -15.777 -16.886 1.00 47.44 193 TYR A C 1
ATOM 1558 O O . TYR A 1 193 ? 30.327 -14.962 -16.523 1.00 47.44 193 TYR A O 1
ATOM 1566 N N . THR A 1 194 ? 29.486 -17.034 -16.434 1.00 41.28 194 THR A N 1
ATOM 1567 C CA . THR A 1 194 ? 30.500 -17.599 -15.519 1.00 41.28 194 THR A CA 1
ATOM 1568 C C . THR A 1 194 ? 31.627 -18.351 -16.239 1.00 41.28 194 THR A C 1
ATOM 1570 O O . THR A 1 194 ? 32.573 -18.806 -15.601 1.00 41.28 194 THR A O 1
ATOM 1573 N N . LYS A 1 195 ? 31.576 -18.446 -17.576 1.00 38.09 195 LYS A N 1
ATOM 1574 C CA . LYS A 1 195 ? 32.691 -18.896 -18.425 1.00 38.09 195 LYS A CA 1
ATOM 1575 C C . LYS A 1 195 ? 33.287 -17.720 -19.203 1.00 38.09 195 LYS A C 1
ATOM 1577 O O . LYS A 1 195 ? 33.087 -17.606 -20.412 1.00 38.09 195 LYS A O 1
ATOM 1582 N N . ARG A 1 196 ? 34.045 -16.863 -18.523 1.00 36.97 196 ARG A N 1
ATOM 1583 C CA . ARG A 1 196 ? 35.097 -16.062 -19.157 1.00 36.97 196 ARG A CA 1
ATOM 1584 C C . ARG A 1 196 ? 36.229 -15.789 -18.187 1.00 36.97 196 ARG A C 1
ATOM 1586 O O . ARG A 1 196 ? 35.918 -15.512 -17.012 1.00 36.97 196 ARG A O 1
#